Protein AF-0000000084931616 (afdb_homodimer)

Secondary structure (DSSP, 8-state):
-EEPPEEEE-TTT-BS-TGGG-EEPPTT-EEEE-STTEEEEEEE-SSS-EEEEE----EETTEEPPPEEEEE-TT-EEEEE--GGG--TTSEEEEEES--TTEEEEEEEE--/-EEPPEEEE-TTT-BS-TGGG-EEPPTT-EEEE-STTEEEEEEE-SSS-EEEEE----EETTEEPPPEEEEE-TT-EEEEE--GGG--TTSEEEEEES--TTEEEEEEEE--

Sequence (224 aa):
MAALSTTTVTTVGGLADLDAAAVAAAGGGDTAPVGPGLFLFVSNGSGSPRTVTLATPGNVDGHAIADATLVVAAGKRGLIPLTNLFRGATGRAAITYDGVTSTTVAVLKLGAMAALSTTTVTTVGGLADLDAAAVAAAGGGDTAPVGPGLFLFVSNGSGSPRTVTLATPGNVDGHAIADATLVVAAGKRGLIPLTNLFRGATGRAAITYDGVTSTTVAVLKLGA

Solvent-accessible surface area (backbone atoms only — not comparable to full-atom values): 11237 Å² total; per-residue (Å²): 98,48,75,54,62,76,46,75,30,31,60,77,44,27,36,35,41,55,71,76,64,33,42,74,46,45,88,77,11,32,30,34,73,47,33,93,45,26,29,40,38,38,38,28,66,32,93,52,68,38,45,39,35,36,46,30,62,64,56,60,94,83,38,69,46,76,57,38,50,36,61,22,43,49,69,27,33,25,41,32,46,26,42,65,65,23,40,36,96,85,57,28,23,46,35,40,59,81,62,36,73,58,22,29,33,29,33,37,31,55,63,118,98,49,75,55,64,76,47,75,33,30,57,77,44,26,38,36,42,55,71,75,64,34,41,74,45,46,88,78,10,32,30,34,73,47,33,92,43,27,30,40,38,37,37,28,66,32,93,51,68,38,47,40,36,37,46,30,60,63,58,59,95,84,38,69,47,75,58,37,52,34,62,23,44,50,69,27,33,24,41,32,48,26,42,66,65,23,40,37,96,85,57,28,24,45,36,40,58,80,64,37,72,59,22,30,33,30,34,38,32,53,68,112

Organism: Streptomyces venezuelae (strain ATCC 10712 / CBS 650.69 / DSM 40230 / JCM 4526 / NBRC 13096 / PD 04745) (NCBI:txid953739)

Nearest PDB structures (foldseek):
  7fcn-assembly4_D  TM=5.106E-01  e=2.058E-01  Photorhabdus akhurstii
  6bpt-assembly1_A  TM=4.284E-01  e=5.772E-02  Homo sapiens
  5ntu-assembly1_B  TM=3.042E-01  e=1.505E+00  Homo sapiens
  5fu3-assembly1_A  TM=4.323E-01  e=4.802E+00  Ruminococcus flavefaciens
  5aos-assembly1_A  TM=3.823E-01  e=6.690E+00  Ruminococcus flavefaciens

Structure (mmCIF, N/CA/C/O backbone):
data_AF-0000000084931616-model_v1
#
loop_
_entity.id
_entity.type
_entity.pdbx_description
1 polymer 'DUF2190 domain-containing protein'
#
loop_
_atom_site.group_PDB
_atom_site.id
_atom_site.type_symbol
_atom_site.label_atom_id
_atom_site.label_alt_id
_atom_site.label_comp_id
_atom_site.label_asym_id
_atom_site.label_entity_id
_atom_site.label_seq_id
_atom_site.pdbx_PDB_ins_code
_atom_site.Cartn_x
_atom_site.Cartn_y
_atom_site.Cartn_z
_atom_site.occupancy
_atom_site.B_iso_or_equiv
_atom_site.auth_seq_id
_atom_site.auth_comp_id
_atom_site.auth_asym_id
_atom_site.auth_atom_id
_atom_site.pdbx_PDB_model_num
ATOM 1 N N . MET A 1 1 ? 12.141 -17.531 -12.648 1 85.44 1 MET A N 1
ATOM 2 C CA . MET A 1 1 ? 11.414 -16.656 -11.727 1 85.44 1 MET A CA 1
ATOM 3 C C . MET A 1 1 ? 12.336 -15.602 -11.133 1 85.44 1 MET A C 1
ATOM 5 O O . MET A 1 1 ? 13.438 -15.914 -10.68 1 85.44 1 MET A O 1
ATOM 9 N N . ALA A 1 2 ? 12.078 -14.336 -11.336 1 91.31 2 ALA A N 1
ATOM 10 C CA . ALA A 1 2 ? 12.883 -13.242 -10.797 1 91.31 2 ALA A CA 1
ATOM 11 C C . ALA A 1 2 ? 12.562 -12.992 -9.328 1 91.31 2 ALA A C 1
ATOM 13 O O . ALA A 1 2 ? 11.391 -13.031 -8.93 1 91.31 2 ALA A O 1
ATOM 14 N N . ALA A 1 3 ? 13.57 -12.812 -8.523 1 93.62 3 ALA A N 1
ATOM 15 C CA . ALA A 1 3 ? 13.367 -12.484 -7.113 1 93.62 3 ALA A CA 1
ATOM 16 C C . ALA A 1 3 ? 13.148 -10.984 -6.926 1 93.62 3 ALA A C 1
ATOM 18 O O . ALA A 1 3 ? 14.031 -10.18 -7.215 1 93.62 3 ALA A O 1
ATOM 19 N N . LEU A 1 4 ? 12.008 -10.664 -6.453 1 93.38 4 LEU A N 1
ATOM 20 C CA . LEU A 1 4 ? 11.711 -9.258 -6.234 1 93.38 4 LEU A CA 1
ATOM 21 C C . LEU A 1 4 ? 12.383 -8.75 -4.961 1 93.38 4 LEU A C 1
ATOM 23 O O . LEU A 1 4 ? 12.43 -9.461 -3.953 1 93.38 4 LEU A O 1
ATOM 27 N N . SER A 1 5 ? 12.938 -7.52 -5.031 1 92.5 5 SER A N 1
ATOM 28 C CA . SER A 1 5 ? 13.453 -6.824 -3.859 1 92.5 5 SER A CA 1
ATOM 29 C C . SER A 1 5 ? 12.352 -6.07 -3.129 1 92.5 5 SER A C 1
ATOM 31 O O . SER A 1 5 ? 11.297 -5.781 -3.709 1 92.5 5 SER A O 1
ATOM 33 N N . THR A 1 6 ? 12.656 -5.832 -1.801 1 92.81 6 THR A N 1
ATOM 34 C CA . THR A 1 6 ? 11.648 -5.164 -0.976 1 92.81 6 THR A CA 1
ATOM 35 C C . THR A 1 6 ? 11.953 -3.674 -0.855 1 92.81 6 THR A C 1
ATOM 37 O O . THR A 1 6 ? 13.102 -3.285 -0.61 1 92.81 6 THR A O 1
ATOM 40 N N . THR A 1 7 ? 10.984 -2.846 -1.161 1 91.12 7 THR A N 1
ATOM 41 C CA . THR A 1 7 ? 11.047 -1.42 -0.859 1 91.12 7 THR A CA 1
ATOM 42 C C . THR A 1 7 ? 10.414 -1.126 0.499 1 91.12 7 THR A C 1
ATOM 44 O O . THR A 1 7 ? 9.227 -1.36 0.7 1 91.12 7 THR A O 1
ATOM 47 N N . THR A 1 8 ? 11.188 -0.619 1.426 1 90.44 8 THR A N 1
ATOM 48 C CA . THR A 1 8 ? 10.688 -0.29 2.754 1 90.44 8 THR A CA 1
ATOM 49 C C . THR A 1 8 ? 10.141 1.136 2.787 1 90.44 8 THR A C 1
ATOM 51 O O . THR A 1 8 ? 10.812 2.074 2.357 1 90.44 8 THR A O 1
ATOM 54 N N . VAL A 1 9 ? 8.914 1.28 3.23 1 89.44 9 VAL A N 1
ATOM 55 C CA . VAL A 1 9 ? 8.281 2.588 3.361 1 89.44 9 VAL A CA 1
ATOM 56 C C . VAL A 1 9 ? 8.375 3.066 4.809 1 89.44 9 VAL A C 1
ATOM 58 O O . VAL A 1 9 ? 7.855 2.42 5.719 1 89.44 9 VAL A O 1
ATOM 61 N N . THR A 1 10 ? 9.016 4.121 4.965 1 86.94 10 THR A N 1
ATOM 62 C CA . THR A 1 10 ? 9.219 4.699 6.289 1 86.94 10 THR A CA 1
ATOM 63 C C . THR A 1 10 ? 8.359 5.949 6.469 1 86.94 10 THR A C 1
ATOM 65 O O . THR A 1 10 ? 7.855 6.504 5.496 1 86.94 10 THR A O 1
ATOM 68 N N . THR A 1 11 ? 8.195 6.332 7.711 1 83.44 11 THR A N 1
ATOM 69 C CA . THR A 1 11 ? 7.375 7.5 8.016 1 83.44 11 THR A CA 1
ATOM 70 C C . THR A 1 11 ? 8.047 8.781 7.52 1 83.44 11 THR A C 1
ATOM 72 O O . THR A 1 11 ? 7.363 9.75 7.176 1 83.44 11 THR A O 1
ATOM 75 N N . VAL A 1 12 ? 9.414 8.719 7.59 1 78.62 12 VAL A N 1
ATOM 76 C CA . VAL A 1 12 ? 10.133 9.891 7.109 1 78.62 12 VAL A CA 1
ATOM 77 C C . VAL A 1 12 ? 10.18 9.883 5.586 1 78.62 12 VAL A C 1
ATOM 79 O O . VAL A 1 12 ? 10.812 9.008 4.984 1 78.62 12 VAL A O 1
ATOM 82 N N . GLY A 1 13 ? 9.367 10.758 4.977 1 81.62 13 GLY A N 1
ATOM 83 C CA . GLY A 1 13 ? 9.375 10.906 3.531 1 81.62 13 GLY A CA 1
ATOM 84 C C . GLY A 1 13 ? 8.453 9.93 2.824 1 81.62 13 GLY A C 1
ATOM 85 O O . GLY A 1 13 ? 8.188 10.07 1.628 1 81.62 13 GLY A O 1
ATOM 86 N N . GLY A 1 14 ? 7.898 8.961 3.59 1 91.44 14 GLY A N 1
ATOM 87 C CA . GLY A 1 14 ? 7.047 7.98 2.936 1 91.44 14 GLY A CA 1
ATOM 88 C C . GLY A 1 14 ? 7.605 7.496 1.609 1 91.44 14 GLY A C 1
ATOM 89 O O . GLY A 1 14 ? 8.82 7.457 1.42 1 91.44 14 GLY A O 1
ATOM 90 N N . LEU A 1 15 ? 6.859 6.898 0.732 1 92.62 15 LEU A N 1
ATOM 91 C CA . LEU A 1 15 ? 7.121 6.582 -0.667 1 92.62 15 LEU A CA 1
ATOM 92 C C . LEU A 1 15 ? 6.348 7.512 -1.593 1 92.62 15 LEU A C 1
ATOM 94 O O . LEU A 1 15 ? 5.117 7.438 -1.67 1 92.62 15 LEU A O 1
ATOM 98 N N . ALA A 1 16 ? 7.031 8.312 -2.305 1 94.06 16 ALA A N 1
ATOM 99 C CA . ALA A 1 16 ? 6.41 9.438 -3 1 94.06 16 ALA A CA 1
ATOM 100 C C . ALA A 1 16 ? 5.871 9.008 -4.363 1 94.06 16 ALA A C 1
ATOM 102 O O . ALA A 1 16 ? 5.082 9.734 -4.977 1 94.06 16 ALA A O 1
ATOM 103 N N . ASP A 1 17 ? 6.406 7.934 -4.863 1 96.12 17 ASP A N 1
ATOM 104 C CA . ASP A 1 17 ? 6.027 7.445 -6.188 1 96.12 17 ASP A CA 1
ATOM 105 C C . ASP A 1 17 ? 6.004 5.918 -6.223 1 96.12 17 ASP A C 1
ATOM 107 O O . ASP A 1 17 ? 7.039 5.281 -6.406 1 96.12 17 ASP A O 1
ATOM 111 N N . LEU A 1 18 ? 4.809 5.387 -6.121 1 95.62 18 LEU A N 1
ATOM 112 C CA . LEU A 1 18 ? 4.625 3.941 -6.098 1 95.62 18 LEU A CA 1
ATOM 113 C C . LEU A 1 18 ? 5.105 3.311 -7.398 1 95.62 18 LEU A C 1
ATOM 115 O O . LEU A 1 18 ? 5.773 2.273 -7.383 1 95.62 18 LEU A O 1
ATOM 119 N N . ASP A 1 19 ? 4.797 3.975 -8.453 1 96.12 19 ASP A N 1
ATOM 120 C CA . ASP A 1 19 ? 5.133 3.396 -9.75 1 96.12 19 ASP A CA 1
ATOM 121 C C . ASP A 1 19 ? 6.645 3.365 -9.969 1 96.12 19 ASP A C 1
ATOM 123 O O . ASP A 1 19 ? 7.164 2.453 -10.609 1 96.12 19 ASP A O 1
ATOM 127 N N . ALA A 1 20 ? 7.344 4.293 -9.422 1 94.62 20 ALA A N 1
ATOM 128 C CA . ALA A 1 20 ? 8.797 4.336 -9.578 1 94.62 20 ALA A CA 1
ATOM 129 C C . ALA A 1 20 ? 9.461 3.193 -8.82 1 94.62 20 ALA A C 1
ATOM 131 O O . ALA A 1 20 ? 10.594 2.811 -9.133 1 94.62 20 ALA A O 1
ATOM 132 N N . ALA A 1 21 ? 8.789 2.693 -7.793 1 94.44 21 ALA A N 1
ATOM 133 C CA . ALA A 1 21 ? 9.344 1.598 -7 1 94.44 21 ALA A CA 1
ATOM 134 C C . ALA A 1 21 ? 9.18 0.263 -7.723 1 94.44 21 ALA A C 1
ATOM 136 O O . ALA A 1 21 ? 9.789 -0.736 -7.332 1 94.44 21 ALA A O 1
ATOM 137 N N . ALA A 1 22 ? 8.414 0.241 -8.766 1 97.44 22 ALA A N 1
ATOM 138 C CA . ALA A 1 22 ? 8.023 -1.015 -9.406 1 97.44 22 ALA A CA 1
ATOM 139 C C . ALA A 1 22 ? 8.992 -1.385 -10.523 1 97.44 22 ALA A C 1
ATOM 141 O O . ALA A 1 22 ? 9.633 -0.51 -11.117 1 97.44 22 ALA A O 1
ATOM 142 N N . VAL A 1 23 ? 9.156 -2.639 -10.719 1 97.56 23 VAL A N 1
ATOM 143 C CA . VAL A 1 23 ? 9.93 -3.193 -11.82 1 97.56 23 VAL A CA 1
ATOM 144 C C . VAL A 1 23 ? 9.023 -4.008 -12.734 1 97.56 23 VAL A C 1
ATOM 146 O O . VAL A 1 23 ? 7.902 -4.363 -12.352 1 97.56 23 VAL A O 1
ATOM 149 N N . ALA A 1 24 ? 9.516 -4.27 -13.93 1 97.81 24 ALA A N 1
ATOM 150 C CA . ALA A 1 24 ? 8.727 -5.066 -14.867 1 97.81 24 ALA A CA 1
ATOM 151 C C . ALA A 1 24 ? 8.461 -6.465 -14.312 1 97.81 24 ALA A C 1
ATOM 153 O O . ALA A 1 24 ? 9.383 -7.121 -13.812 1 97.81 24 ALA A O 1
ATOM 154 N N . ALA A 1 25 ? 7.207 -6.906 -14.359 1 98.19 25 ALA A N 1
ATOM 155 C CA . ALA A 1 25 ? 6.906 -8.305 -14.047 1 98.19 25 ALA A CA 1
ATOM 156 C C . ALA A 1 25 ? 7.668 -9.25 -14.977 1 98.19 25 ALA A C 1
ATOM 158 O O . ALA A 1 25 ? 7.812 -8.969 -16.172 1 98.19 25 A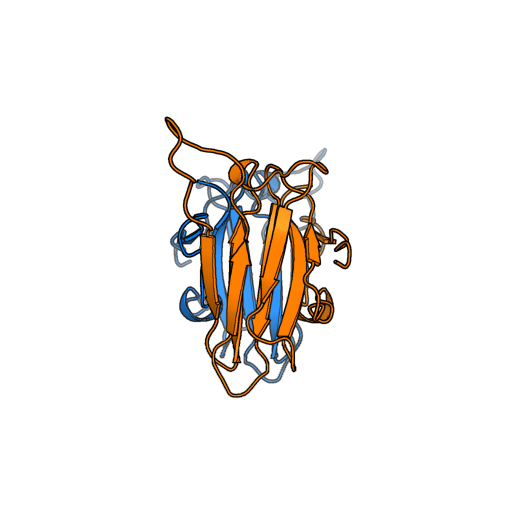LA A O 1
ATOM 159 N N . ALA A 1 26 ? 8.039 -10.328 -14.43 1 97.62 26 ALA A N 1
ATOM 160 C CA . ALA A 1 26 ? 8.828 -11.273 -15.219 1 97.62 26 ALA A CA 1
ATOM 161 C C . ALA A 1 26 ? 7.918 -12.25 -15.961 1 97.62 26 ALA A C 1
ATOM 163 O O . ALA A 1 26 ? 6.977 -12.797 -15.383 1 97.62 26 ALA A O 1
ATOM 164 N N . GLY A 1 27 ? 8.234 -12.609 -17.25 1 96.12 27 GLY A N 1
ATOM 165 C CA . GLY A 1 27 ? 7.453 -13.539 -18.047 1 96.12 27 GLY A CA 1
ATOM 166 C C . GLY A 1 27 ? 7.391 -14.93 -17.453 1 96.12 27 GLY A C 1
ATOM 167 O O . GLY A 1 27 ? 6.379 -15.625 -17.578 1 96.12 27 GLY A O 1
ATOM 168 N N . GLY A 1 28 ? 8.445 -15.359 -16.797 1 96.62 28 GLY A N 1
ATOM 169 C CA . GLY A 1 28 ? 8.477 -16.656 -16.156 1 96.62 28 GLY A CA 1
ATOM 170 C C . GLY A 1 28 ? 7.941 -16.641 -14.734 1 96.62 28 GLY A C 1
ATOM 171 O O . GLY A 1 28 ? 7.953 -17.656 -14.039 1 96.62 28 GLY A O 1
ATOM 172 N N . GLY A 1 29 ? 7.48 -15.484 -14.305 1 98 29 GLY A N 1
ATOM 173 C CA . GLY A 1 29 ? 6.996 -15.312 -12.945 1 98 29 GLY A CA 1
ATOM 174 C C . GLY A 1 29 ? 8.023 -14.695 -12.023 1 98 29 GLY A C 1
ATOM 175 O O . GLY A 1 29 ? 9.156 -14.43 -12.43 1 98 29 GLY A O 1
ATOM 176 N N . ASP A 1 30 ? 7.594 -14.328 -10.828 1 98.31 30 ASP A N 1
ATOM 177 C CA . ASP A 1 30 ? 8.438 -13.727 -9.797 1 98.31 30 ASP A CA 1
ATOM 178 C C . ASP A 1 30 ? 8.328 -14.5 -8.484 1 98.31 30 ASP A C 1
ATOM 180 O O . ASP A 1 30 ? 7.414 -15.305 -8.305 1 98.31 30 ASP A O 1
ATOM 184 N N . THR A 1 31 ? 9.312 -14.297 -7.625 1 98.25 31 THR A N 1
ATOM 185 C CA . THR A 1 31 ? 9.219 -14.703 -6.23 1 98.25 31 THR A CA 1
ATOM 186 C C . THR A 1 31 ? 9.359 -13.5 -5.301 1 98.25 31 THR A C 1
ATOM 188 O O . THR A 1 31 ? 9.992 -12.508 -5.66 1 98.25 31 THR A O 1
ATOM 191 N N . ALA A 1 32 ? 8.727 -13.539 -4.191 1 97.88 32 ALA A N 1
ATOM 192 C CA . ALA A 1 32 ? 8.742 -12.43 -3.24 1 97.88 32 ALA A CA 1
ATOM 193 C C . ALA A 1 32 ? 8.805 -12.945 -1.804 1 97.88 32 ALA A C 1
ATOM 195 O O . ALA A 1 32 ? 8.289 -14.016 -1.496 1 97.88 32 ALA A O 1
ATOM 196 N N . PRO A 1 33 ? 9.445 -12.156 -0.937 1 96.69 33 PRO A N 1
ATOM 197 C CA . PRO A 1 33 ? 9.367 -12.516 0.482 1 96.69 33 PRO A CA 1
ATOM 198 C C . PRO A 1 33 ? 7.941 -12.422 1.029 1 96.69 33 PRO A C 1
ATOM 200 O O . PRO A 1 33 ? 7.109 -11.695 0.478 1 96.69 33 PRO A O 1
ATOM 203 N N . VAL A 1 34 ? 7.754 -13.25 2.049 1 95.06 34 VAL A N 1
ATOM 204 C CA . VAL A 1 34 ? 6.453 -13.242 2.709 1 95.06 34 VAL A CA 1
ATOM 205 C C . VAL A 1 34 ? 6.629 -12.93 4.195 1 95.06 34 VAL A C 1
ATOM 207 O O . VAL A 1 34 ? 7.703 -13.156 4.758 1 95.06 34 VAL A O 1
ATOM 210 N N . GLY A 1 35 ? 5.598 -12.289 4.77 1 91.38 35 GLY A N 1
ATOM 211 C CA . GLY A 1 35 ? 5.609 -11.953 6.184 1 91.38 35 GLY A CA 1
ATOM 212 C C . GLY A 1 35 ? 4.75 -10.742 6.516 1 91.38 35 GLY A C 1
ATOM 213 O O . GLY A 1 35 ? 4.125 -10.156 5.633 1 91.38 35 GLY A O 1
ATOM 214 N N . PRO A 1 36 ? 4.613 -10.461 7.801 1 86.94 36 PRO A N 1
ATOM 215 C CA . PRO A 1 36 ? 3.783 -9.328 8.227 1 86.94 36 PRO A CA 1
ATOM 216 C C . PRO A 1 36 ? 4.242 -8.008 7.617 1 86.94 36 PRO A C 1
ATOM 218 O O . PRO A 1 36 ? 5.441 -7.719 7.59 1 86.94 36 PRO A O 1
ATOM 221 N N . GLY A 1 37 ? 3.354 -7.32 7.074 1 87.62 37 GLY A N 1
ATOM 222 C CA . GLY A 1 37 ? 3.645 -5.977 6.605 1 87.62 37 GLY A CA 1
ATOM 223 C C . GLY A 1 37 ? 4.129 -5.934 5.168 1 87.62 37 GLY A C 1
ATOM 224 O O . GLY A 1 37 ? 4.504 -4.875 4.664 1 87.62 37 GLY A O 1
ATOM 225 N N . LEU A 1 38 ? 4.18 -7.129 4.574 1 92 38 LEU A N 1
ATOM 226 C CA . LEU A 1 38 ? 4.633 -7.191 3.189 1 92 38 LEU A CA 1
ATOM 227 C C . LEU A 1 38 ? 3.449 -7.246 2.232 1 92 38 LEU A C 1
ATOM 229 O O . LEU A 1 38 ? 2.459 -7.93 2.502 1 92 38 LEU A O 1
ATOM 233 N N . PHE A 1 39 ? 3.617 -6.516 1.062 1 94.25 39 PHE A N 1
ATOM 234 C CA . PHE A 1 39 ? 2.568 -6.449 0.054 1 94.25 39 PHE A CA 1
ATOM 235 C C . PHE A 1 39 ? 3.164 -6.457 -1.35 1 94.25 39 PHE A C 1
ATOM 237 O O . PHE A 1 39 ? 4.25 -5.918 -1.569 1 94.25 39 PHE A O 1
ATOM 244 N N . LEU A 1 40 ? 2.393 -7.039 -2.207 1 96.25 40 LEU A N 1
ATOM 245 C CA . LEU A 1 40 ? 2.691 -6.922 -3.629 1 96.25 40 LEU A CA 1
ATOM 246 C C . LEU A 1 40 ? 1.89 -5.789 -4.262 1 96.25 40 LEU A C 1
ATOM 248 O O . LEU A 1 40 ? 0.659 -5.777 -4.188 1 96.25 40 LEU A O 1
ATOM 252 N N . PHE A 1 41 ? 2.566 -4.812 -4.727 1 96.5 41 PHE A N 1
ATOM 253 C CA . PHE A 1 41 ? 1.985 -3.75 -5.543 1 96.5 41 PHE A CA 1
ATOM 254 C C . PHE A 1 41 ? 2.031 -4.117 -7.02 1 96.5 41 PHE A C 1
ATOM 256 O O . PHE A 1 41 ? 3.053 -4.598 -7.516 1 96.5 41 PHE A O 1
ATOM 263 N N . VAL A 1 42 ? 0.936 -3.975 -7.707 1 97.94 42 VAL A N 1
ATOM 264 C CA . VAL A 1 42 ? 0.828 -4.27 -9.133 1 97.94 42 VAL A CA 1
ATOM 265 C C . VAL A 1 42 ? 0.312 -3.039 -9.875 1 97.94 42 VAL A C 1
ATOM 267 O O . VAL A 1 42 ? -0.673 -2.424 -9.461 1 97.94 42 VAL A O 1
ATOM 270 N N . SER A 1 43 ? 0.966 -2.629 -10.922 1 98.06 43 SER A N 1
ATOM 271 C CA . SER A 1 43 ? 0.516 -1.581 -11.828 1 98.06 43 SER A CA 1
ATOM 272 C C . SER A 1 43 ? 0.295 -2.127 -13.234 1 98.06 43 SER A C 1
ATOM 274 O O . SER A 1 43 ? 1.219 -2.666 -13.852 1 98.06 43 SER A O 1
ATOM 276 N N . ASN A 1 44 ? -0.926 -1.991 -13.789 1 98.38 44 ASN A N 1
ATOM 277 C CA . ASN A 1 44 ? -1.265 -2.43 -15.141 1 98.38 44 ASN A CA 1
ATOM 278 C C . ASN A 1 44 ? -1.331 -1.254 -16.109 1 98.38 44 ASN A C 1
ATOM 280 O O . ASN A 1 44 ? -2.346 -0.558 -16.188 1 98.38 44 ASN A O 1
ATOM 284 N N . GLY A 1 45 ? -0.298 -1.081 -16.812 1 96.94 45 GLY A N 1
ATOM 285 C CA . GLY A 1 45 ? -0.259 -0.014 -17.797 1 96.94 45 GLY A CA 1
ATOM 286 C C . GLY A 1 45 ? -0.733 -0.454 -19.172 1 96.94 45 GLY A C 1
ATOM 287 O O . GLY A 1 45 ? -0.645 0.307 -20.141 1 96.94 45 GLY A O 1
ATOM 288 N N . SER A 1 46 ? -1.175 -1.652 -19.266 1 96.25 46 SER A N 1
ATOM 289 C CA . SER A 1 46 ? -1.599 -2.172 -20.562 1 96.25 46 SER A CA 1
ATOM 290 C C . SER A 1 46 ? -3.035 -1.768 -20.875 1 96.25 46 SER A C 1
ATOM 292 O O . SER A 1 46 ? -3.654 -1.018 -20.125 1 96.25 46 SER A O 1
ATOM 294 N N . GLY A 1 47 ? -3.545 -2.207 -22.047 1 96.5 47 GLY A N 1
ATOM 295 C CA . GLY A 1 47 ? -4.895 -1.887 -22.484 1 96.5 47 GLY A CA 1
ATOM 296 C C . GLY A 1 47 ? -5.91 -2.953 -22.125 1 96.5 47 GLY A C 1
ATOM 297 O O . GLY A 1 47 ? -7.086 -2.846 -22.469 1 96.5 47 GLY A O 1
ATOM 298 N N . SER A 1 48 ? -5.48 -4.016 -21.469 1 97.06 48 SER A N 1
ATOM 299 C CA . SER A 1 48 ? -6.332 -5.133 -21.078 1 97.06 48 SER A CA 1
ATOM 300 C C . SER A 1 48 ? -6.129 -5.496 -19.609 1 97.06 48 SER A C 1
ATOM 302 O O . SER A 1 48 ? -5.082 -5.191 -19.031 1 97.06 48 SER A O 1
ATOM 304 N N . PRO A 1 49 ? -7.168 -6.105 -19.016 1 97.94 49 PRO A N 1
ATOM 305 C CA . PRO A 1 49 ? -6.988 -6.539 -17.625 1 97.94 49 PRO A CA 1
ATOM 306 C C . PRO A 1 49 ? -5.859 -7.551 -17.453 1 97.94 49 PRO A C 1
ATOM 308 O O . PRO A 1 49 ? -5.57 -8.312 -18.391 1 97.94 49 PRO A O 1
ATOM 311 N N . ARG A 1 50 ? -5.188 -7.516 -16.281 1 97.75 50 ARG A N 1
ATOM 312 C CA . ARG A 1 50 ? -4.121 -8.445 -15.93 1 97.75 50 ARG A CA 1
ATOM 313 C C . ARG A 1 50 ? -4.5 -9.266 -14.703 1 97.75 50 ARG A C 1
ATOM 315 O O . ARG A 1 50 ? -4.965 -8.719 -13.703 1 97.75 50 ARG A O 1
ATOM 322 N N . THR A 1 51 ? -4.344 -10.57 -14.812 1 97.75 51 THR A N 1
ATOM 323 C CA . THR A 1 51 ? -4.566 -11.461 -13.688 1 97.75 51 THR A CA 1
ATOM 324 C C . THR A 1 51 ? -3.242 -11.875 -13.055 1 97.75 51 THR A C 1
ATOM 326 O O . THR A 1 51 ? -2.365 -12.422 -13.734 1 97.75 51 THR A O 1
ATOM 329 N N . VAL A 1 52 ? -3.049 -11.578 -11.781 1 97.75 52 VAL A N 1
ATOM 330 C CA . VAL A 1 52 ? -1.91 -11.992 -10.961 1 97.75 52 VAL A CA 1
ATOM 331 C C . VAL A 1 52 ? -2.303 -13.18 -10.094 1 97.75 52 VAL A C 1
ATOM 333 O O . VAL A 1 52 ? -3.344 -13.156 -9.43 1 97.75 52 VAL A O 1
ATOM 336 N N . THR A 1 53 ? -1.511 -14.211 -10.109 1 97.25 53 THR A N 1
ATOM 337 C CA . THR A 1 53 ? -1.794 -15.414 -9.328 1 97.25 53 THR A CA 1
ATOM 338 C C . THR A 1 53 ? -0.68 -15.672 -8.32 1 97.25 53 THR A C 1
ATOM 340 O O . THR A 1 53 ? 0.499 -15.703 -8.68 1 97.25 53 THR A O 1
ATOM 343 N N . LEU A 1 54 ? -1.025 -15.781 -7.086 1 97 54 LEU A N 1
ATOM 344 C CA . LEU A 1 54 ? -0.119 -16.234 -6.035 1 97 54 LEU A CA 1
ATOM 345 C C . LEU A 1 54 ? -0.401 -17.672 -5.656 1 97 54 LEU A C 1
ATOM 347 O O . LEU A 1 54 ? -1.522 -18.016 -5.27 1 97 54 LEU A O 1
ATOM 351 N N . ALA A 1 55 ? 0.567 -18.5 -5.762 1 96 55 ALA A N 1
ATOM 352 C CA . ALA A 1 55 ? 0.415 -19.906 -5.383 1 96 55 ALA A CA 1
ATOM 353 C C . ALA A 1 55 ? 0.199 -20.047 -3.879 1 96 55 ALA A C 1
ATOM 355 O O . ALA A 1 55 ? 0.835 -19.344 -3.086 1 96 55 ALA A O 1
ATOM 356 N N . THR A 1 56 ? -0.687 -20.906 -3.498 1 95.38 56 THR A N 1
ATOM 357 C CA . THR A 1 56 ? -0.921 -21.25 -2.102 1 95.38 56 THR A CA 1
ATOM 358 C C . THR A 1 56 ? -0.48 -22.688 -1.82 1 95.38 56 THR A C 1
ATOM 360 O O . THR A 1 56 ? -1.24 -23.625 -2.047 1 95.38 56 THR A O 1
ATOM 363 N N . PRO A 1 57 ? 0.733 -22.797 -1.289 1 93.69 57 PRO A N 1
ATOM 364 C CA . PRO A 1 57 ? 1.213 -24.156 -1.036 1 93.69 57 PRO A CA 1
ATOM 365 C C . PRO A 1 57 ? 0.43 -24.859 0.069 1 93.69 57 PRO A C 1
ATOM 367 O O . PRO A 1 57 ? -0.045 -24.219 1.005 1 93.69 57 PRO A O 1
ATOM 370 N N . GLY A 1 58 ? 0.309 -26.203 -0.028 1 90.25 58 GLY A N 1
ATOM 371 C CA . GLY A 1 58 ? -0.291 -27.016 1.018 1 90.25 58 GLY A CA 1
ATOM 372 C C . GLY A 1 58 ? -1.646 -27.578 0.634 1 90.25 58 GLY A C 1
ATOM 373 O O . GLY A 1 58 ? -2.098 -27.406 -0.501 1 90.25 58 GLY A O 1
ATOM 374 N N . ASN A 1 59 ? -2.176 -28.406 1.505 1 91.38 59 ASN A N 1
ATOM 375 C CA . ASN A 1 59 ? -3.475 -29.031 1.297 1 91.38 59 ASN A CA 1
ATOM 376 C C . ASN A 1 59 ? -4.219 -29.234 2.615 1 91.38 59 ASN A C 1
ATOM 378 O O . ASN A 1 59 ? -3.613 -29.172 3.688 1 91.38 59 ASN A O 1
ATOM 382 N N . VAL A 1 60 ? -5.445 -29.172 2.492 1 90.69 60 VAL A N 1
ATOM 383 C CA . VAL A 1 60 ? -6.305 -29.562 3.605 1 90.69 60 VAL A CA 1
ATOM 384 C C . VAL A 1 60 ? -6.941 -30.922 3.311 1 90.69 60 VAL A C 1
ATOM 386 O O . VAL A 1 60 ? -7.75 -31.047 2.385 1 90.69 60 VAL A O 1
ATOM 389 N N . ASP A 1 61 ? -6.473 -31.875 4.129 1 94.69 61 ASP A N 1
ATOM 390 C CA . ASP A 1 61 ? -6.977 -33.25 3.998 1 94.69 61 ASP A CA 1
ATOM 391 C C . ASP A 1 61 ? -6.848 -33.75 2.561 1 94.69 61 ASP A C 1
ATOM 393 O O . ASP A 1 61 ? -7.793 -34.312 2.008 1 94.69 61 ASP A O 1
ATOM 397 N N . GLY A 1 62 ? -5.719 -33.344 1.935 1 94.25 62 GLY A N 1
ATOM 398 C CA . GLY A 1 62 ? -5.414 -33.844 0.603 1 94.25 62 GLY A CA 1
ATOM 399 C C . GLY A 1 62 ? -5.945 -32.969 -0.504 1 94.25 62 GLY A C 1
ATOM 400 O O . GLY A 1 62 ? -5.684 -33.219 -1.685 1 94.25 62 GLY A O 1
ATOM 401 N N . HIS A 1 63 ? -6.82 -31.969 -0.102 1 94.25 63 HIS A N 1
ATOM 402 C CA . HIS A 1 63 ? -7.336 -31.016 -1.081 1 94.25 63 HIS A CA 1
ATOM 403 C C . HIS A 1 63 ? -6.453 -29.781 -1.166 1 94.25 63 HIS A C 1
ATOM 405 O O . HIS A 1 63 ? -6.23 -29.109 -0.162 1 94.25 63 HIS A O 1
ATOM 411 N N . ALA A 1 64 ? -5.992 -29.609 -2.398 1 91.56 64 ALA A N 1
ATOM 412 C CA . ALA A 1 64 ? -5.145 -28.438 -2.586 1 91.56 64 ALA A CA 1
ATOM 413 C C . ALA A 1 64 ? -5.891 -27.156 -2.211 1 91.56 64 ALA A C 1
ATOM 415 O O . ALA A 1 64 ? -7.094 -27.047 -2.441 1 91.56 64 ALA A O 1
ATOM 416 N N . ILE A 1 65 ? -5.195 -26.219 -1.576 1 92.44 65 ILE A N 1
ATOM 417 C CA . ILE A 1 65 ? -5.734 -24.891 -1.308 1 92.44 65 ILE A CA 1
ATOM 418 C C . ILE A 1 65 ? -5.719 -24.062 -2.588 1 92.44 65 ILE A C 1
ATOM 420 O O . ILE A 1 65 ? -4.715 -24.031 -3.301 1 92.44 65 ILE A O 1
ATOM 424 N N . ALA A 1 66 ? -6.848 -23.438 -2.887 1 92.81 66 ALA A N 1
ATOM 425 C CA . ALA A 1 66 ? -6.949 -22.641 -4.109 1 92.81 66 ALA A CA 1
ATOM 426 C C . ALA A 1 66 ? -5.949 -21.484 -4.094 1 92.81 66 ALA A C 1
ATOM 428 O O . ALA A 1 66 ? -5.738 -20.859 -3.055 1 92.81 66 ALA A O 1
ATOM 429 N N . ASP A 1 67 ? -5.352 -21.219 -5.203 1 94.69 67 ASP A N 1
ATOM 430 C CA . ASP A 1 67 ? -4.441 -20.094 -5.352 1 94.69 67 ASP A CA 1
ATOM 431 C C . ASP A 1 67 ? -5.188 -18.766 -5.223 1 94.69 67 ASP A C 1
ATOM 433 O O . ASP A 1 67 ? -6.383 -18.688 -5.52 1 94.69 67 ASP A O 1
ATOM 437 N N . ALA A 1 68 ? -4.543 -17.75 -4.723 1 94.44 68 ALA A N 1
ATOM 438 C CA . ALA A 1 68 ? -5.109 -16.406 -4.695 1 94.44 68 ALA A CA 1
ATOM 439 C C . ALA A 1 68 ? -4.926 -15.695 -6.039 1 94.44 68 ALA A C 1
ATOM 441 O O . ALA A 1 68 ? -3.869 -15.805 -6.664 1 94.44 68 ALA A O 1
ATOM 442 N N . THR A 1 69 ? -5.977 -15.008 -6.449 1 95.56 69 THR A N 1
ATOM 443 C CA . THR A 1 69 ? -5.914 -14.281 -7.715 1 95.56 69 THR A CA 1
ATOM 444 C C . THR A 1 69 ? -6.352 -12.828 -7.527 1 95.56 69 THR A C 1
ATOM 446 O O . THR A 1 69 ? -7.266 -12.547 -6.75 1 95.56 69 THR A O 1
ATOM 449 N N . LEU A 1 70 ? -5.668 -11.938 -8.164 1 96.19 70 LEU A N 1
ATOM 450 C CA . LEU A 1 70 ? -6.012 -10.523 -8.25 1 96.19 70 LEU A CA 1
ATOM 451 C C . LEU A 1 70 ? -6.137 -10.086 -9.703 1 96.19 70 LEU A C 1
ATOM 453 O O . LEU A 1 70 ? -5.211 -10.281 -10.5 1 96.19 70 LEU A O 1
ATOM 457 N N . VAL A 1 71 ? -7.254 -9.555 -10.078 1 97.44 71 VAL A N 1
ATOM 458 C CA . VAL A 1 71 ? -7.445 -9 -11.414 1 97.44 71 VAL A CA 1
ATOM 459 C C . VAL A 1 71 ? -7.344 -7.473 -11.352 1 97.44 71 VAL A C 1
ATOM 461 O O . VAL A 1 71 ? -8.141 -6.82 -10.68 1 97.44 71 VAL A O 1
ATOM 464 N N . VAL A 1 72 ? -6.367 -6.941 -12.023 1 97.81 72 VAL A N 1
ATOM 465 C CA . VAL A 1 72 ? -6.156 -5.5 -12.078 1 97.81 72 VAL A CA 1
ATOM 466 C C . VAL A 1 72 ? -6.578 -4.969 -13.453 1 97.81 72 VAL A C 1
ATOM 468 O O . VAL A 1 72 ? -5.992 -5.332 -14.469 1 97.81 72 VAL A O 1
ATOM 471 N N . ALA A 1 73 ? -7.602 -4.102 -13.508 1 97.88 73 ALA A N 1
ATOM 472 C CA . ALA A 1 73 ? -8.109 -3.551 -14.766 1 97.88 73 ALA A CA 1
ATOM 473 C C . ALA A 1 73 ? -7.062 -2.676 -15.445 1 97.88 73 ALA A C 1
ATOM 475 O O . ALA A 1 73 ? -6.074 -2.283 -14.82 1 97.88 73 ALA A O 1
ATOM 476 N N . ALA A 1 74 ? -7.305 -2.418 -16.766 1 98.06 74 ALA A N 1
ATOM 477 C CA . ALA A 1 74 ? -6.41 -1.559 -17.547 1 98.06 74 ALA A CA 1
ATOM 478 C C . ALA A 1 74 ? -6.262 -0.189 -16.891 1 98.06 74 ALA A C 1
ATOM 480 O O . ALA A 1 74 ? -7.254 0.428 -16.5 1 98.06 74 ALA A O 1
ATOM 481 N N . GLY A 1 75 ? -4.992 0.227 -16.672 1 96.88 75 GLY A N 1
ATOM 482 C CA . GLY A 1 75 ? -4.703 1.554 -16.156 1 96.88 75 GLY A CA 1
ATOM 483 C C . GLY A 1 75 ? -4.836 1.646 -14.648 1 96.88 75 GLY A C 1
ATOM 484 O O . GLY A 1 75 ? -4.703 2.729 -14.078 1 96.88 75 GLY A O 1
ATOM 485 N N . LYS A 1 76 ? -5.078 0.498 -14.047 1 97.5 76 LYS A N 1
ATOM 486 C CA . LYS A 1 76 ? -5.32 0.532 -12.602 1 97.5 76 LYS A CA 1
ATOM 487 C C . LYS A 1 76 ? -4.137 -0.057 -11.836 1 97.5 76 LYS A C 1
ATOM 489 O O . LYS A 1 76 ? -3.215 -0.611 -12.438 1 97.5 76 LYS A O 1
ATOM 494 N N . ARG A 1 77 ? -4.078 0.156 -10.562 1 97.25 77 ARG A N 1
ATOM 495 C CA . ARG A 1 77 ? -3.1 -0.372 -9.617 1 97.25 77 ARG A CA 1
ATOM 496 C C . ARG A 1 77 ? -3.779 -1.188 -8.523 1 97.25 77 ARG A C 1
ATOM 498 O O . ARG A 1 77 ? -4.848 -0.814 -8.031 1 97.25 77 ARG A O 1
ATOM 505 N N . GLY A 1 78 ? -3.152 -2.279 -8.164 1 96.81 78 GLY A N 1
ATOM 506 C CA . GLY A 1 78 ? -3.686 -3.148 -7.125 1 96.81 78 GLY A CA 1
ATOM 507 C C . GLY A 1 78 ? -2.67 -3.486 -6.051 1 96.81 78 GLY A C 1
ATOM 508 O O . GLY A 1 78 ? -1.484 -3.182 -6.191 1 96.81 78 GLY A O 1
ATOM 509 N N . LEU A 1 79 ? -3.209 -4.09 -4.902 1 95.94 79 LEU A N 1
ATOM 510 C CA . LEU A 1 79 ? -2.396 -4.535 -3.773 1 95.94 79 LEU A CA 1
ATOM 511 C C . LEU A 1 79 ? -2.865 -5.898 -3.271 1 95.94 79 LEU A C 1
ATOM 513 O O . LEU A 1 79 ? -4.066 -6.156 -3.195 1 95.94 79 LEU A O 1
ATOM 517 N N . ILE A 1 80 ? -1.934 -6.723 -2.934 1 94.94 80 ILE A N 1
ATOM 518 C CA . ILE A 1 80 ? -2.25 -8 -2.305 1 94.94 80 ILE A CA 1
ATOM 519 C C . ILE A 1 80 ? -1.265 -8.273 -1.17 1 94.94 80 ILE A C 1
ATOM 521 O O . ILE A 1 80 ? -0.05 -8.172 -1.358 1 94.94 80 ILE A O 1
ATOM 525 N N . PRO A 1 81 ? -1.791 -8.578 0.039 1 93.88 81 PRO A N 1
ATOM 526 C CA . PRO A 1 81 ? -0.893 -8.93 1.143 1 93.88 81 PRO A CA 1
ATOM 527 C C . PRO A 1 81 ? -0.083 -10.195 0.868 1 93.88 81 PRO A C 1
ATOM 529 O O . PRO A 1 81 ? -0.621 -11.172 0.346 1 93.88 81 PRO A O 1
ATOM 532 N N . LEU A 1 82 ? 1.188 -10.156 1.2 1 94.88 82 LEU A N 1
ATOM 533 C CA . LEU A 1 82 ? 2.07 -11.312 1.081 1 94.88 82 LEU A CA 1
ATOM 534 C C . LEU A 1 82 ? 2.225 -12.016 2.424 1 94.88 82 LEU A C 1
ATOM 536 O O . LEU A 1 82 ? 3.297 -11.977 3.031 1 94.88 82 LEU A O 1
ATOM 540 N N . THR A 1 83 ? 1.156 -12.742 2.785 1 94.12 83 THR A N 1
ATOM 541 C CA . THR A 1 83 ? 1.15 -13.414 4.078 1 94.12 83 THR A CA 1
ATOM 542 C C . THR A 1 83 ? 1.913 -14.734 4 1 94.12 83 THR A C 1
ATOM 544 O O . THR A 1 83 ? 2.326 -15.156 2.918 1 94.12 83 THR A O 1
ATOM 547 N N . ASN A 1 84 ? 2.012 -15.367 5.168 1 94.19 84 ASN A N 1
ATOM 548 C CA . ASN A 1 84 ? 2.713 -16.641 5.227 1 94.19 84 ASN A CA 1
ATOM 549 C C . ASN A 1 84 ? 1.929 -17.75 4.516 1 94.19 84 ASN A C 1
ATOM 551 O O . ASN A 1 84 ? 2.463 -18.828 4.254 1 94.19 84 ASN A O 1
ATOM 555 N N . LEU A 1 85 ? 0.741 -17.453 4.156 1 93 85 LEU A N 1
ATOM 556 C CA . LEU A 1 85 ? -0.063 -18.391 3.379 1 93 85 LEU A CA 1
ATOM 557 C C . LEU A 1 85 ? 0.632 -18.75 2.068 1 93 85 LEU A C 1
ATOM 559 O O . LEU A 1 85 ? 0.503 -19.875 1.579 1 93 85 LEU A O 1
ATOM 563 N N . PHE A 1 86 ? 1.491 -17.875 1.635 1 95.94 86 PHE A N 1
ATOM 564 C CA . PHE A 1 86 ? 2.074 -18.016 0.306 1 95.94 86 PHE A CA 1
ATOM 565 C C . PHE A 1 86 ? 3.504 -18.547 0.397 1 95.94 86 PHE A C 1
ATOM 567 O O . PHE A 1 86 ? 4.199 -18.641 -0.616 1 95.94 86 PHE A O 1
ATOM 574 N N . ARG A 1 87 ? 3.912 -18.891 1.557 1 96.69 87 ARG A N 1
ATOM 575 C CA . ARG A 1 87 ? 5.281 -19.344 1.738 1 96.69 87 ARG A CA 1
ATOM 576 C C . ARG A 1 87 ? 5.48 -20.734 1.125 1 96.69 87 ARG A C 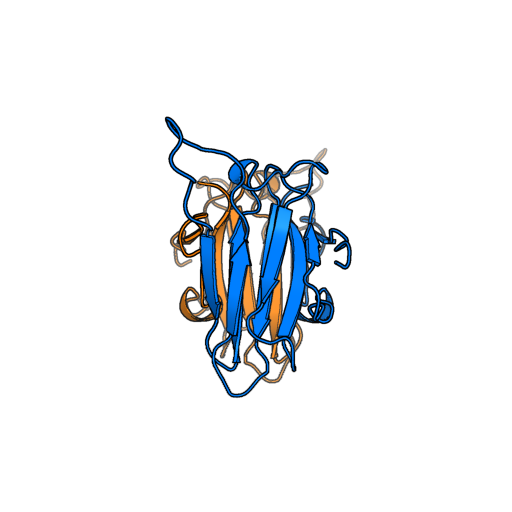1
ATOM 578 O O . ARG A 1 87 ? 4.949 -21.719 1.632 1 96.69 87 ARG A O 1
ATOM 585 N N . GLY A 1 88 ? 6.266 -20.812 0.045 1 95.38 88 GLY A N 1
ATOM 586 C CA . GLY A 1 88 ? 6.555 -22.062 -0.612 1 95.38 88 GLY A CA 1
ATOM 587 C C . GLY A 1 88 ? 7.77 -22.781 -0.038 1 95.38 88 GLY A C 1
ATOM 588 O O . GLY A 1 88 ? 8.242 -22.422 1.048 1 95.38 88 GLY A O 1
ATOM 589 N N . ALA A 1 89 ? 8.242 -23.734 -0.833 1 93.62 89 ALA A N 1
ATOM 590 C CA . ALA A 1 89 ? 9.352 -24.578 -0.397 1 93.62 89 ALA A CA 1
ATOM 591 C C . ALA A 1 89 ? 10.641 -23.781 -0.273 1 93.62 89 ALA A C 1
ATOM 593 O O . ALA A 1 89 ? 11.5 -24.094 0.553 1 93.62 89 ALA A O 1
ATOM 594 N N . THR A 1 90 ? 10.742 -22.672 -0.985 1 94.31 90 THR A N 1
ATOM 595 C CA . THR A 1 90 ? 11.945 -21.844 -0.964 1 94.31 90 THR A CA 1
ATOM 596 C C . THR A 1 90 ? 11.828 -20.75 0.099 1 94.31 90 THR A C 1
ATOM 598 O O . THR A 1 90 ? 12.75 -19.953 0.264 1 94.31 90 THR A O 1
ATOM 601 N N . GLY A 1 91 ? 10.719 -20.672 0.743 1 96.44 91 GLY A N 1
ATOM 602 C CA . GLY A 1 91 ? 10.484 -19.641 1.741 1 96.44 91 GLY A CA 1
ATOM 603 C C . GLY A 1 91 ? 9.891 -18.375 1.161 1 96.44 91 GLY A C 1
ATOM 604 O O . GLY A 1 91 ? 9.711 -17.375 1.873 1 96.44 91 GLY A O 1
ATOM 605 N N . ARG A 1 92 ? 9.594 -18.469 -0.166 1 97.56 92 ARG A N 1
ATOM 606 C CA . ARG A 1 92 ? 9.086 -17.281 -0.869 1 97.56 92 ARG A CA 1
ATOM 607 C C . ARG A 1 92 ? 7.77 -17.594 -1.571 1 97.56 92 ARG A C 1
ATOM 609 O O . ARG A 1 92 ? 7.457 -18.766 -1.829 1 97.56 92 ARG A O 1
ATOM 616 N N . ALA A 1 93 ? 6.984 -16.562 -1.754 1 97.44 93 ALA A N 1
ATOM 617 C CA . ALA A 1 93 ? 5.781 -16.703 -2.574 1 97.44 93 ALA A CA 1
ATOM 618 C C . ALA A 1 93 ? 6.141 -16.844 -4.051 1 97.44 93 ALA A C 1
ATOM 620 O O . ALA A 1 93 ? 7.051 -16.172 -4.543 1 97.44 93 ALA A O 1
ATOM 621 N N . ALA A 1 94 ? 5.426 -17.688 -4.727 1 97.88 94 ALA A N 1
ATOM 622 C CA . ALA A 1 94 ? 5.504 -17.812 -6.18 1 97.88 94 ALA A CA 1
ATOM 623 C C . ALA A 1 94 ? 4.375 -17.031 -6.852 1 97.88 94 ALA A C 1
ATOM 625 O O . ALA A 1 94 ? 3.201 -17.234 -6.547 1 97.88 94 ALA A O 1
ATOM 626 N N . ILE A 1 95 ? 4.73 -16.125 -7.762 1 97.81 95 ILE A N 1
ATOM 627 C CA . ILE A 1 95 ? 3.785 -15.227 -8.422 1 97.81 95 ILE A CA 1
ATOM 628 C C . ILE A 1 95 ? 3.836 -15.445 -9.93 1 97.81 95 ILE A C 1
ATOM 630 O O . ILE A 1 95 ? 4.918 -15.461 -10.531 1 97.81 95 ILE A O 1
ATOM 634 N N . THR A 1 96 ? 2.717 -15.617 -10.531 1 98.12 96 THR A N 1
ATOM 635 C CA . THR A 1 96 ? 2.621 -15.727 -11.984 1 98.12 96 THR A CA 1
ATOM 636 C C . THR A 1 96 ? 1.616 -14.719 -12.539 1 98.12 96 THR A C 1
ATOM 638 O O . THR A 1 96 ? 0.78 -14.195 -11.797 1 98.12 96 THR A O 1
ATOM 641 N N . TYR A 1 97 ? 1.76 -14.453 -13.797 1 97.81 97 TYR A N 1
ATOM 642 C CA . TYR A 1 97 ? 0.948 -13.453 -14.484 1 97.81 97 TYR A CA 1
ATOM 643 C C . TYR A 1 97 ? 0.356 -14.023 -15.773 1 97.81 97 TYR A C 1
ATOM 645 O O . TYR A 1 97 ? 0.978 -14.859 -16.438 1 97.81 97 TYR A O 1
ATOM 653 N N . ASP A 1 98 ? -0.805 -13.578 -16.156 1 97.94 98 ASP A N 1
ATOM 654 C CA . ASP A 1 98 ? -1.376 -14 -17.438 1 97.94 98 ASP A CA 1
ATOM 655 C C . ASP A 1 98 ? -0.721 -13.258 -18.594 1 97.94 98 ASP A C 1
ATOM 657 O O . ASP A 1 98 ? -0.838 -13.68 -19.75 1 97.94 98 ASP A O 1
ATOM 661 N N . GLY A 1 99 ? -0.06 -12.117 -18.359 1 97.12 99 GLY A N 1
ATOM 662 C CA . GLY A 1 99 ? 0.711 -11.273 -19.266 1 97.12 99 GLY A CA 1
ATOM 663 C C . GLY A 1 99 ? 1.573 -10.258 -18.531 1 97.12 99 GLY A C 1
ATOM 664 O O . GLY A 1 99 ? 1.242 -9.844 -17.422 1 97.12 99 GLY A O 1
ATOM 665 N N . VAL A 1 100 ? 2.627 -9.867 -19.219 1 96.25 100 VAL A N 1
ATOM 666 C CA . VAL A 1 100 ? 3.547 -9.031 -18.438 1 96.25 100 VAL A CA 1
ATOM 667 C C . VAL A 1 100 ? 3.801 -7.723 -19.188 1 96.25 100 VAL A C 1
ATOM 669 O O . VAL A 1 100 ? 4.441 -6.812 -18.656 1 96.25 100 VAL A O 1
ATOM 672 N N . THR A 1 101 ? 3.273 -7.605 -20.344 1 94.62 101 THR A N 1
ATOM 673 C CA . THR A 1 101 ? 3.482 -6.363 -21.078 1 94.62 101 THR A CA 1
ATOM 674 C C . THR A 1 101 ? 2.91 -5.176 -20.312 1 94.62 101 THR A C 1
ATOM 676 O O . THR A 1 101 ? 1.727 -5.164 -19.969 1 94.62 101 THR A O 1
ATOM 679 N N . SER A 1 102 ? 3.709 -4.152 -20.031 1 96.81 102 SER A N 1
ATOM 680 C CA . SER A 1 102 ? 3.361 -2.926 -19.328 1 96.81 102 SER A CA 1
ATOM 681 C C . SER A 1 102 ? 2.812 -3.232 -17.938 1 96.81 102 SER A C 1
ATOM 683 O O . SER A 1 102 ? 1.99 -2.482 -17.406 1 96.81 102 SER A O 1
ATOM 685 N N . THR A 1 103 ? 3.062 -4.398 -17.438 1 97.44 103 THR A N 1
ATOM 686 C CA . THR A 1 103 ? 2.74 -4.758 -16.062 1 97.44 103 THR A CA 1
ATOM 687 C C . THR A 1 103 ? 3.971 -4.633 -15.172 1 97.44 103 THR A C 1
ATOM 689 O O . THR A 1 103 ? 5.008 -5.242 -15.445 1 97.44 103 THR A O 1
ATOM 692 N N . THR A 1 104 ? 3.908 -3.777 -14.141 1 98.19 104 THR A N 1
ATOM 693 C CA . THR A 1 104 ? 5.027 -3.598 -13.219 1 98.19 104 THR A CA 1
ATOM 694 C C . THR A 1 104 ? 4.617 -3.955 -11.797 1 98.19 104 THR A C 1
ATOM 696 O O . THR A 1 104 ? 3.432 -3.914 -11.453 1 98.19 104 THR A O 1
ATOM 699 N N . VAL A 1 105 ? 5.648 -4.438 -11.016 1 98.31 105 VAL A N 1
ATOM 700 C CA . VAL A 1 105 ? 5.359 -4.941 -9.672 1 98.31 105 VAL A CA 1
ATOM 701 C C . VAL A 1 105 ? 6.445 -4.488 -8.703 1 98.31 105 VAL A C 1
ATOM 703 O O . VAL A 1 105 ? 7.578 -4.211 -9.109 1 98.31 105 VAL A O 1
ATOM 706 N N . ALA A 1 106 ? 6.098 -4.344 -7.422 1 97.5 106 ALA A N 1
ATOM 707 C CA . ALA A 1 106 ? 7.016 -4.051 -6.324 1 97.5 106 ALA A CA 1
ATOM 708 C C . ALA A 1 106 ? 6.57 -4.742 -5.039 1 97.5 106 ALA A C 1
ATOM 710 O O . ALA A 1 106 ? 5.375 -4.973 -4.832 1 97.5 106 ALA A O 1
ATOM 711 N N . VAL A 1 107 ? 7.527 -5.145 -4.301 1 97.25 107 VAL A N 1
ATOM 712 C CA . VAL A 1 107 ? 7.246 -5.586 -2.938 1 97.25 107 VAL A CA 1
ATOM 713 C C . VAL A 1 107 ? 7.461 -4.43 -1.964 1 97.25 107 VAL A C 1
ATOM 715 O O . VAL A 1 107 ? 8.531 -3.82 -1.941 1 97.25 107 VAL A O 1
ATOM 718 N N . LEU A 1 108 ? 6.422 -4.148 -1.227 1 93.94 108 LEU A N 1
ATOM 719 C CA . LEU A 1 108 ? 6.477 -3.066 -0.248 1 93.94 108 LEU A CA 1
ATOM 720 C C . LEU A 1 108 ? 6.438 -3.617 1.174 1 93.94 108 LEU A C 1
ATOM 722 O O . LEU A 1 108 ? 5.699 -4.562 1.458 1 93.94 108 LEU A O 1
ATOM 726 N N . LYS A 1 109 ? 7.32 -3.119 2.021 1 89.25 109 LYS A N 1
ATOM 727 C CA . LYS A 1 109 ? 7.223 -3.354 3.459 1 89.25 109 LYS A CA 1
ATOM 728 C C . LYS A 1 109 ? 6.758 -2.096 4.191 1 89.25 109 LYS A C 1
ATOM 730 O O . LYS A 1 109 ? 7.414 -1.056 4.125 1 89.25 109 LYS A O 1
ATOM 735 N N . LEU A 1 110 ? 5.648 -2.324 4.742 1 75.5 110 LEU A N 1
ATOM 736 C CA . LEU A 1 110 ? 5.012 -1.175 5.375 1 75.5 110 LEU A CA 1
ATOM 737 C C . LEU A 1 110 ? 5.258 -1.18 6.879 1 75.5 110 LEU A C 1
ATOM 739 O O . LEU A 1 110 ? 4.93 -2.152 7.562 1 75.5 110 LEU A O 1
ATOM 743 N N . GLY A 1 111 ? 5.973 -0.3 7.406 1 66.81 111 GLY A N 1
ATOM 744 C CA . GLY A 1 111 ? 6.262 -0.124 8.82 1 66.81 111 GLY A CA 1
ATOM 745 C C . GLY A 1 111 ? 7.723 -0.359 9.164 1 66.81 111 GLY A C 1
ATOM 746 O O . GLY A 1 111 ? 8.352 -1.272 8.625 1 66.81 111 GLY A O 1
ATOM 747 N N . ALA A 1 112 ? 8.641 0.578 9.156 1 50.44 112 ALA A N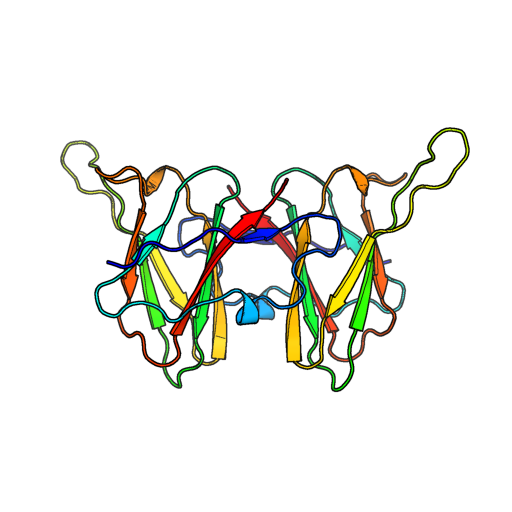 1
ATOM 748 C CA . ALA A 1 112 ? 9.836 0.341 9.961 1 50.44 112 ALA A CA 1
ATOM 749 C C . ALA A 1 112 ? 9.602 0.722 11.422 1 50.44 112 ALA A C 1
ATOM 751 O O . ALA A 1 112 ? 8.727 1.535 11.727 1 50.44 112 ALA A O 1
ATOM 752 N N . MET B 1 1 ? -12.188 18.922 9.719 1 86.56 1 MET B N 1
ATOM 753 C CA . MET B 1 1 ? -11.383 17.781 9.297 1 86.56 1 MET B CA 1
ATOM 754 C C . MET B 1 1 ? -12.273 16.562 9.062 1 86.56 1 MET B C 1
ATOM 756 O O . MET B 1 1 ? -13.148 16.25 9.875 1 86.56 1 MET B O 1
ATOM 760 N N . ALA B 1 2 ? -12.289 15.977 7.879 1 91.56 2 ALA B N 1
ATOM 761 C CA . ALA B 1 2 ? -13.062 14.789 7.555 1 91.56 2 ALA B CA 1
ATOM 762 C C . ALA B 1 2 ? -12.398 13.531 8.102 1 91.56 2 ALA B C 1
ATOM 764 O O . ALA B 1 2 ? -11.172 13.391 8.031 1 91.56 2 ALA B O 1
ATOM 765 N N . ALA B 1 3 ? -13.172 12.664 8.68 1 93.88 3 ALA B N 1
ATOM 766 C CA . ALA B 1 3 ? -12.641 11.391 9.172 1 93.88 3 ALA B CA 1
ATOM 767 C C . ALA B 1 3 ? -12.586 10.359 8.047 1 93.88 3 ALA B C 1
ATOM 769 O O . ALA B 1 3 ? -13.617 9.977 7.496 1 93.88 3 ALA B O 1
ATOM 770 N N . LEU B 1 4 ? -11.406 9.93 7.773 1 93.5 4 LEU B N 1
ATOM 771 C CA . LEU B 1 4 ? -11.25 8.93 6.723 1 93.5 4 LEU B CA 1
ATOM 772 C C . LEU B 1 4 ? -11.609 7.543 7.242 1 93.5 4 LEU B C 1
ATOM 774 O O . LEU B 1 4 ? -11.289 7.195 8.383 1 93.5 4 LEU B O 1
ATOM 778 N N . SER B 1 5 ? -12.328 6.758 6.402 1 92.44 5 SER B N 1
ATOM 779 C CA . SER B 1 5 ? -12.602 5.352 6.676 1 92.44 5 SER B CA 1
ATOM 780 C C . SER B 1 5 ? -11.453 4.465 6.203 1 92.44 5 SER B C 1
ATOM 782 O O . SER B 1 5 ? -10.656 4.871 5.359 1 92.44 5 SER B O 1
ATOM 784 N N . THR B 1 6 ? -11.422 3.244 6.848 1 92.62 6 THR B N 1
ATOM 785 C CA . THR B 1 6 ? -10.336 2.324 6.531 1 92.62 6 THR B CA 1
ATOM 786 C C . THR B 1 6 ? -10.797 1.275 5.52 1 92.62 6 THR B C 1
ATOM 788 O O . THR B 1 6 ? -11.875 0.7 5.664 1 92.62 6 THR B O 1
ATOM 791 N N . THR B 1 7 ? -10.062 1.128 4.449 1 91.06 7 THR B N 1
ATOM 792 C CA . THR B 1 7 ? -10.227 0.008 3.527 1 91.06 7 THR B CA 1
ATOM 793 C C . THR B 1 7 ? -9.297 -1.141 3.898 1 91.06 7 THR B C 1
ATOM 795 O O . THR B 1 7 ? -8.07 -0.987 3.869 1 91.06 7 THR B O 1
ATOM 798 N N . THR B 1 8 ? -9.844 -2.266 4.238 1 90.31 8 THR B N 1
ATOM 799 C CA . THR B 1 8 ? -9.039 -3.428 4.605 1 90.31 8 THR B CA 1
ATOM 800 C C . THR B 1 8 ? -8.703 -4.258 3.371 1 90.31 8 THR B C 1
ATOM 802 O O . THR B 1 8 ? -9.586 -4.598 2.58 1 90.31 8 THR B O 1
ATOM 805 N N . VAL B 1 9 ? -7.43 -4.52 3.188 1 89.44 9 VAL B N 1
ATOM 806 C CA . VAL B 1 9 ? -6.961 -5.348 2.082 1 89.44 9 VAL B CA 1
ATOM 807 C C . VAL B 1 9 ? -6.75 -6.781 2.564 1 89.44 9 VAL B C 1
ATOM 809 O O . VAL B 1 9 ? -5.938 -7.031 3.459 1 89.44 9 VAL B O 1
ATOM 812 N N . THR B 1 10 ? -7.449 -7.637 1.992 1 86.75 10 THR B N 1
ATOM 813 C CA . THR B 1 10 ? -7.383 -9.047 2.361 1 86.75 10 THR B CA 1
ATOM 814 C C . THR B 1 10 ? -6.637 -9.852 1.301 1 86.75 10 THR B C 1
ATOM 816 O O . THR B 1 10 ? -6.438 -9.375 0.18 1 86.75 10 THR B O 1
ATOM 819 N N . THR B 1 11 ? -6.203 -11.023 1.688 1 83.38 11 THR B N 1
ATOM 820 C CA . THR B 1 11 ? -5.449 -11.883 0.783 1 83.38 11 THR B CA 1
ATOM 821 C C . THR B 1 11 ? -6.336 -12.375 -0.355 1 83.38 11 THR B C 1
ATOM 823 O O . THR B 1 11 ? -5.871 -12.539 -1.486 1 83.38 11 THR B O 1
ATOM 826 N N . VAL B 1 12 ? -7.648 -12.641 0.041 1 79.25 12 VAL B N 1
ATOM 827 C CA . VAL B 1 12 ? -8.57 -13.094 -0.992 1 79.25 12 VAL B CA 1
ATOM 828 C C . VAL B 1 12 ? -9.062 -11.906 -1.809 1 79.25 12 VAL B C 1
ATOM 830 O O . VAL B 1 12 ? -9.727 -11.008 -1.275 1 79.25 12 VAL B O 1
ATOM 833 N N . GLY B 1 13 ? -8.594 -11.859 -3.074 1 82.06 13 GLY B N 1
ATOM 834 C CA . GLY B 1 13 ? -9.047 -10.812 -3.975 1 82.06 13 GLY B CA 1
ATOM 835 C C . GLY B 1 13 ? -8.234 -9.531 -3.867 1 82.06 13 GLY B C 1
ATOM 836 O O . GLY B 1 13 ? -8.297 -8.672 -4.746 1 82.06 13 GLY B O 1
ATOM 837 N N . GLY B 1 14 ? -7.387 -9.453 -2.814 1 91.5 14 GLY B N 1
ATOM 838 C CA . GLY B 1 14 ? -6.629 -8.227 -2.645 1 91.5 14 GLY B CA 1
ATOM 839 C C . GLY B 1 14 ? -7.453 -6.977 -2.885 1 91.5 14 GLY B C 1
ATOM 840 O O . GLY B 1 14 ? -8.664 -6.973 -2.646 1 91.5 14 GLY B O 1
ATOM 841 N N . LEU B 1 15 ? -6.898 -5.828 -3.125 1 92.69 15 LEU B N 1
ATOM 842 C CA . LEU B 1 15 ? -7.484 -4.582 -3.605 1 92.69 15 LEU B CA 1
ATOM 843 C C . LEU B 1 15 ? -7.133 -4.344 -5.07 1 92.69 15 LEU B C 1
ATOM 845 O O . LEU B 1 15 ? -5.973 -4.07 -5.398 1 92.69 15 LEU B O 1
ATOM 849 N N . ALA B 1 16 ? -8.086 -4.363 -5.914 1 93.94 16 ALA B N 1
ATOM 850 C CA . ALA B 1 16 ? -7.84 -4.441 -7.352 1 93.94 16 ALA B CA 1
ATOM 851 C C . ALA B 1 16 ? -7.648 -3.051 -7.949 1 93.94 16 ALA B C 1
ATOM 853 O O . ALA B 1 16 ? -7.168 -2.916 -9.078 1 93.94 16 ALA B O 1
ATOM 854 N N . ASP B 1 17 ? -8.133 -2.074 -7.25 1 96.06 17 ASP B N 1
ATOM 855 C CA . ASP B 1 17 ? -8.07 -0.7 -7.734 1 96.06 17 ASP B CA 1
ATOM 856 C C . ASP B 1 17 ? -7.848 0.278 -6.582 1 96.06 17 ASP B C 1
ATOM 858 O O . ASP B 1 17 ? -8.805 0.681 -5.91 1 96.06 17 ASP B O 1
ATOM 862 N N . LEU B 1 18 ? -6.613 0.692 -6.434 1 95.5 18 LEU B N 1
ATOM 863 C CA . LEU B 1 18 ? -6.234 1.597 -5.352 1 95.5 18 LEU B CA 1
ATOM 864 C C . LEU B 1 18 ? -6.961 2.932 -5.484 1 95.5 18 LEU B C 1
ATOM 866 O O . LEU B 1 18 ? -7.445 3.48 -4.488 1 95.5 18 LEU B O 1
ATOM 870 N N . ASP B 1 19 ? -7.043 3.365 -6.688 1 96 19 ASP B N 1
ATOM 871 C CA . ASP B 1 19 ? -7.637 4.684 -6.898 1 96 19 ASP B CA 1
ATOM 872 C C . ASP B 1 19 ? -9.133 4.668 -6.586 1 96 19 ASP B C 1
ATOM 874 O O . ASP B 1 19 ? -9.68 5.664 -6.109 1 96 19 ASP B O 1
ATOM 878 N N . ALA B 1 20 ? -9.781 3.574 -6.785 1 94.56 20 ALA B N 1
ATOM 87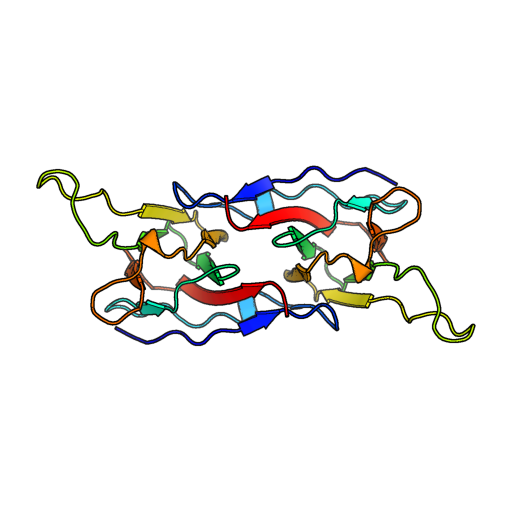9 C CA . ALA B 1 20 ? -11.211 3.479 -6.512 1 94.56 20 ALA B CA 1
ATOM 880 C C . ALA B 1 20 ? -11.484 3.52 -5.012 1 94.56 20 ALA B C 1
ATOM 882 O O . ALA B 1 20 ? -12.594 3.85 -4.586 1 94.56 20 ALA B O 1
ATOM 883 N N . ALA B 1 21 ? -10.5 3.131 -4.215 1 94.31 21 ALA B N 1
ATOM 884 C CA . ALA B 1 21 ? -10.656 3.127 -2.764 1 94.31 21 ALA B CA 1
ATOM 885 C C . ALA B 1 21 ? -10.531 4.535 -2.195 1 94.31 21 ALA B C 1
ATOM 887 O O . ALA B 1 21 ? -10.875 4.777 -1.034 1 94.31 21 ALA B O 1
ATOM 888 N N . ALA B 1 22 ? -10.078 5.469 -2.994 1 97.38 22 ALA B N 1
ATOM 889 C CA . ALA B 1 22 ? -9.711 6.793 -2.496 1 97.38 22 ALA B CA 1
ATOM 890 C C . ALA B 1 22 ? -10.891 7.754 -2.578 1 97.38 22 ALA B C 1
ATOM 892 O O . ALA B 1 22 ? -11.781 7.594 -3.422 1 97.38 22 ALA B O 1
ATOM 893 N N . VAL B 1 23 ? -10.922 8.664 -1.674 1 97.56 23 VAL B N 1
ATOM 894 C CA . VAL B 1 23 ? -11.891 9.758 -1.659 1 97.56 23 VAL B CA 1
ATOM 895 C C . VAL B 1 23 ? -11.156 11.094 -1.803 1 97.56 23 VAL B C 1
ATOM 897 O O . VAL B 1 23 ? -9.945 11.164 -1.616 1 97.56 23 VAL B O 1
ATOM 900 N N . ALA B 1 24 ? -11.914 12.102 -2.152 1 97.81 24 ALA B N 1
ATOM 901 C CA . ALA B 1 24 ? -11.312 13.43 -2.287 1 97.81 24 ALA B CA 1
ATOM 902 C C . ALA B 1 24 ? -10.727 13.906 -0.961 1 97.81 24 ALA B C 1
ATOM 904 O O . ALA B 1 24 ? -11.375 13.805 0.084 1 97.81 24 ALA B O 1
ATOM 905 N N . ALA B 1 25 ? -9.484 14.375 -0.979 1 98.12 25 ALA B N 1
ATOM 906 C CA . ALA B 1 25 ? -8.93 15.039 0.196 1 98.12 25 ALA B CA 1
ATOM 907 C C . ALA B 1 25 ? -9.781 16.234 0.606 1 98.12 25 ALA B C 1
ATOM 909 O O . ALA B 1 25 ? -10.273 16.984 -0.248 1 98.12 25 ALA B O 1
ATOM 910 N N . ALA B 1 26 ? -9.852 16.438 1.857 1 97.56 26 ALA B N 1
ATOM 911 C CA . ALA B 1 26 ? -10.68 17.531 2.35 1 97.56 26 ALA B CA 1
ATOM 912 C C . ALA B 1 26 ? -9.883 18.828 2.434 1 97.56 26 ALA B C 1
ATOM 914 O O . ALA B 1 26 ? -8.75 18.844 2.928 1 97.56 26 ALA B O 1
ATOM 915 N N . GLY B 1 27 ? -10.477 20 2.068 1 96.19 27 GLY B N 1
ATOM 916 C CA . GLY B 1 27 ? -9.82 21.297 2.111 1 96.19 27 GLY B CA 1
ATOM 917 C C . GLY B 1 27 ? -9.406 21.703 3.51 1 96.19 27 GLY B C 1
ATOM 918 O O . GLY B 1 27 ? -8.391 22.375 3.688 1 96.19 27 GLY B O 1
ATOM 919 N N . GLY B 1 28 ? -10.188 21.328 4.508 1 96.62 28 GLY B N 1
ATOM 920 C CA . GLY B 1 28 ? -9.859 21.625 5.891 1 96.62 28 GLY B CA 1
ATOM 921 C C . GLY B 1 28 ? -8.969 20.594 6.535 1 96.62 28 GLY B C 1
ATOM 922 O O . GLY B 1 28 ? -8.656 20.688 7.727 1 96.62 28 GLY B O 1
ATOM 923 N N . GLY B 1 29 ? -8.57 19.594 5.766 1 98 29 GLY B N 1
ATOM 924 C CA . GLY B 1 29 ? -7.762 18.5 6.273 1 98 29 GLY B CA 1
ATOM 925 C C . GLY B 1 29 ? -8.578 17.266 6.602 1 98 29 GLY B C 1
ATOM 926 O O . GLY B 1 29 ? -9.805 17.266 6.465 1 98 29 GLY B O 1
ATOM 927 N N . ASP B 1 30 ? -7.887 16.172 6.895 1 98.31 30 ASP B N 1
ATOM 928 C CA . ASP B 1 30 ? -8.492 14.891 7.25 1 98.31 30 ASP B CA 1
ATOM 929 C C . ASP B 1 30 ? -7.93 14.367 8.57 1 98.31 30 ASP B C 1
ATOM 931 O O . ASP B 1 30 ? -6.898 14.844 9.047 1 98.31 30 ASP B O 1
ATOM 935 N N . THR B 1 31 ? -8.656 13.438 9.164 1 98.19 31 THR B N 1
ATOM 936 C CA . THR B 1 31 ? -8.141 12.625 10.258 1 98.19 31 THR B CA 1
ATOM 937 C C . THR B 1 31 ? -8.18 11.141 9.891 1 98.19 31 THR B C 1
ATOM 939 O O . THR B 1 31 ? -9.016 10.719 9.094 1 98.19 31 THR B O 1
ATOM 942 N N . ALA B 1 32 ? -7.262 10.391 10.391 1 97.88 32 ALA B N 1
ATOM 943 C CA . ALA B 1 32 ? -7.172 8.969 10.078 1 97.88 32 ALA B CA 1
ATOM 944 C C . ALA B 1 32 ? -6.773 8.164 11.312 1 97.88 32 ALA B C 1
ATOM 946 O O . ALA B 1 32 ? -6.051 8.656 12.18 1 97.88 32 ALA B O 1
ATOM 947 N N . PRO B 1 33 ? -7.266 6.922 11.375 1 96.62 33 PRO B N 1
ATOM 948 C CA . PRO B 1 33 ? -6.75 6.051 12.438 1 96.62 33 PRO B CA 1
ATOM 949 C C . PRO B 1 33 ? -5.262 5.754 12.281 1 96.62 33 PRO B C 1
ATOM 951 O O . PRO B 1 33 ? -4.719 5.844 11.18 1 96.62 33 PRO B O 1
ATOM 954 N N . VAL B 1 34 ? -4.691 5.5 13.453 1 94.88 34 VAL B N 1
ATOM 955 C CA . VAL B 1 34 ? -3.275 5.148 13.461 1 94.88 34 VAL B CA 1
ATOM 956 C C . VAL B 1 34 ? -3.084 3.787 14.125 1 94.88 34 VAL B C 1
ATOM 958 O O . VAL B 1 34 ? -3.926 3.35 14.914 1 94.88 34 VAL B O 1
ATOM 961 N N . GLY B 1 35 ? -2.027 3.084 13.68 1 91.31 35 GLY B N 1
ATOM 962 C CA . GLY B 1 35 ? -1.701 1.779 14.227 1 91.31 35 GLY B CA 1
ATOM 963 C C . GLY B 1 35 ? -0.958 0.887 13.25 1 91.31 35 GLY B C 1
ATOM 964 O O . GLY B 1 35 ? -0.677 1.294 12.125 1 91.31 35 GLY B O 1
ATOM 965 N N . PRO B 1 36 ? -0.526 -0.275 13.727 1 86.88 36 PRO B N 1
ATOM 966 C CA . PRO B 1 36 ? 0.226 -1.191 12.867 1 86.88 36 PRO B CA 1
ATOM 967 C C . PRO B 1 36 ? -0.549 -1.596 11.609 1 86.88 36 PRO B C 1
ATOM 969 O O . PRO B 1 36 ? -1.742 -1.9 11.695 1 86.88 36 PRO B O 1
ATOM 972 N N . GLY B 1 37 ? 0.06 -1.475 10.531 1 87.62 37 GLY B N 1
ATOM 973 C CA . GLY B 1 37 ? -0.521 -1.977 9.289 1 87.62 37 GLY B CA 1
ATOM 974 C C . GLY B 1 37 ? -1.378 -0.951 8.578 1 87.62 37 GLY B C 1
ATOM 975 O O . GLY B 1 37 ? -2.012 -1.261 7.566 1 87.62 37 GLY B O 1
ATOM 976 N N . LEU B 1 38 ? -1.428 0.241 9.188 1 91.94 38 LEU B N 1
ATOM 977 C CA . LEU B 1 38 ? -2.227 1.292 8.57 1 91.94 38 LEU B CA 1
ATOM 978 C C . LEU B 1 38 ? -1.35 2.227 7.742 1 91.94 38 LEU B C 1
ATOM 980 O O . LEU B 1 38 ? -0.241 2.572 8.156 1 91.94 38 LEU B O 1
ATOM 984 N N . PHE B 1 39 ? -1.927 2.662 6.547 1 94.25 39 PHE B N 1
ATOM 985 C CA . PHE B 1 39 ? -1.209 3.541 5.633 1 94.25 39 PHE B CA 1
ATOM 986 C C . PHE B 1 39 ? -2.158 4.551 5 1 94.25 39 PHE B C 1
ATOM 988 O O . PHE B 1 39 ? -3.326 4.246 4.758 1 94.25 39 PHE B O 1
ATOM 995 N N . LEU B 1 40 ? -1.572 5.68 4.754 1 96.19 40 LEU B N 1
ATOM 996 C CA . LEU B 1 40 ? -2.26 6.672 3.93 1 96.19 40 LEU B CA 1
ATOM 997 C C . LEU B 1 40 ? -1.821 6.566 2.475 1 96.19 40 LEU B C 1
ATOM 999 O O . LEU B 1 40 ? -0.63 6.668 2.172 1 96.19 40 LEU B O 1
ATOM 1003 N N . PHE B 1 41 ? -2.719 6.234 1.625 1 96.5 41 PHE B N 1
ATOM 1004 C CA . PHE B 1 41 ? -2.531 6.289 0.18 1 96.5 41 PHE B CA 1
ATOM 1005 C C . PHE B 1 41 ? -2.932 7.652 -0.368 1 96.5 41 PHE B C 1
ATOM 1007 O O . PHE B 1 41 ? -3.973 8.195 0.006 1 96.5 41 PHE B O 1
ATOM 1014 N N . VAL B 1 42 ? -2.098 8.242 -1.165 1 97.88 42 VAL B N 1
ATOM 1015 C CA . VAL B 1 42 ? -2.348 9.539 -1.781 1 97.88 42 VAL B CA 1
ATOM 1016 C C . VAL B 1 42 ? -2.227 9.422 -3.299 1 97.88 42 VAL B C 1
ATOM 1018 O O . VAL B 1 42 ? -1.259 8.859 -3.809 1 97.88 42 VAL B O 1
ATOM 1021 N N . SER B 1 43 ? -3.193 9.898 -4.043 1 98.06 43 SER B N 1
ATOM 1022 C CA . SER B 1 43 ? -3.156 10.016 -5.496 1 98.06 43 SER B CA 1
ATOM 1023 C C . SER B 1 43 ? -3.248 11.469 -5.938 1 98.06 43 SER B C 1
ATOM 1025 O O . SER B 1 43 ? -4.223 12.156 -5.621 1 98.06 43 SER B O 1
ATOM 1027 N N . ASN B 1 44 ? -2.254 11.977 -6.68 1 98.38 44 ASN B N 1
ATOM 1028 C CA . ASN B 1 44 ? -2.234 13.336 -7.207 1 98.38 44 ASN B CA 1
ATOM 1029 C C . ASN B 1 44 ? -2.598 13.367 -8.688 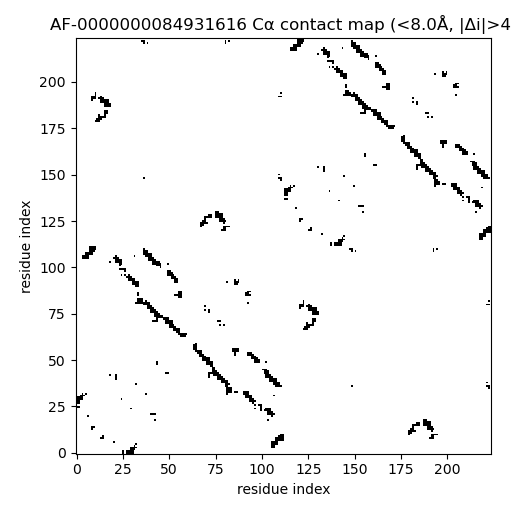1 98.38 44 ASN B C 1
ATOM 1031 O O . ASN B 1 44 ? -1.747 13.117 -9.547 1 98.38 44 ASN B O 1
ATOM 1035 N N . GLY B 1 45 ? -3.795 13.656 -8.945 1 96.94 45 GLY B N 1
ATOM 1036 C CA . GLY B 1 45 ? -4.246 13.758 -10.328 1 96.94 45 GLY B CA 1
ATOM 1037 C C . GLY B 1 45 ? -4.102 15.156 -10.898 1 96.94 45 GLY B C 1
ATOM 1038 O O . GLY B 1 45 ? -4.539 15.422 -12.023 1 96.94 45 GLY B O 1
ATOM 1039 N N . SER B 1 46 ? -3.537 16.031 -10.141 1 96.25 46 SER B N 1
ATOM 1040 C CA . SER B 1 46 ? -3.414 17.422 -10.594 1 96.25 46 SER B CA 1
ATOM 1041 C C . SER B 1 46 ? -2.186 17.594 -11.477 1 96.25 46 SER B C 1
ATOM 1043 O O . SER B 1 46 ? -1.488 16.625 -11.789 1 96.25 46 SER B O 1
ATOM 1045 N N . GLY B 1 47 ? -1.961 18.844 -11.961 1 96.56 47 GLY B N 1
ATOM 1046 C CA . GLY B 1 47 ? -0.841 19.156 -12.836 1 96.56 47 GLY B CA 1
ATOM 1047 C C . GLY B 1 47 ? 0.375 19.672 -12.078 1 96.56 47 GLY B C 1
ATOM 1048 O O . GLY B 1 47 ? 1.385 20.031 -12.688 1 96.56 47 GLY B O 1
ATOM 1049 N N . SER B 1 48 ? 0.279 19.766 -10.766 1 97.12 48 SER B N 1
ATOM 1050 C CA . SER B 1 48 ? 1.356 20.266 -9.922 1 97.12 48 SER B CA 1
ATOM 1051 C C . SER B 1 48 ? 1.604 19.328 -8.742 1 97.12 48 SER B C 1
ATOM 1053 O O . SER B 1 48 ? 0.725 18.562 -8.359 1 97.12 48 SER B O 1
ATOM 1055 N N . PRO B 1 49 ? 2.844 19.391 -8.203 1 97.94 49 PRO B N 1
ATOM 1056 C CA . PRO B 1 49 ? 3.105 18.547 -7.023 1 97.94 49 PRO B CA 1
ATOM 1057 C C . PRO B 1 49 ? 2.203 18.906 -5.844 1 97.94 49 PRO B C 1
ATOM 1059 O O . PRO B 1 49 ? 1.779 20.047 -5.703 1 97.94 49 PRO B O 1
ATOM 1062 N N . ARG B 1 50 ? 1.879 17.875 -5.016 1 97.69 50 ARG B N 1
ATOM 1063 C CA . ARG B 1 50 ? 1.082 18.031 -3.803 1 97.69 50 ARG B CA 1
ATOM 1064 C C . ARG B 1 50 ? 1.884 17.641 -2.566 1 97.69 50 ARG B C 1
ATOM 1066 O O . ARG B 1 50 ? 2.527 16.594 -2.543 1 97.69 50 ARG B O 1
ATOM 1073 N N . THR B 1 51 ? 1.882 18.516 -1.582 1 97.75 51 THR B N 1
ATOM 1074 C CA . THR B 1 51 ? 2.527 18.234 -0.305 1 97.75 51 THR B CA 1
ATOM 1075 C C . THR B 1 51 ? 1.495 17.812 0.742 1 97.75 51 THR B C 1
ATOM 1077 O O . THR B 1 51 ? 0.552 18.562 1.018 1 97.75 51 THR B O 1
ATOM 1080 N N . VAL B 1 52 ? 1.625 16.625 1.301 1 97.69 52 VAL B N 1
ATOM 1081 C CA . VAL B 1 52 ? 0.82 16.094 2.396 1 97.69 52 VAL B CA 1
ATOM 1082 C C . VAL B 1 52 ? 1.595 16.203 3.707 1 97.69 52 VAL B C 1
ATOM 1084 O O . VAL B 1 52 ? 2.762 15.805 3.781 1 97.69 52 VAL B O 1
ATOM 1087 N N . THR B 1 53 ? 0.963 16.734 4.711 1 97.12 53 THR B N 1
ATOM 1088 C CA . THR B 1 53 ? 1.611 16.906 6.008 1 97.12 53 THR B CA 1
ATOM 1089 C C . THR B 1 53 ? 0.859 16.141 7.09 1 97.12 53 THR B C 1
ATOM 1091 O O . THR B 1 53 ? -0.357 16.297 7.23 1 97.12 53 THR B O 1
ATOM 1094 N N . LEU B 1 54 ? 1.535 15.289 7.777 1 96.94 54 LEU B N 1
ATOM 1095 C CA . LEU B 1 54 ? 1.021 14.633 8.977 1 96.94 54 LEU B CA 1
ATOM 1096 C C . LEU B 1 54 ? 1.592 15.273 10.234 1 96.94 54 LEU B C 1
ATOM 1098 O O . LEU B 1 54 ? 2.812 15.336 10.406 1 96.94 54 LEU B O 1
ATOM 1102 N N . ALA B 1 55 ? 0.751 15.75 11.078 1 95.94 55 ALA B N 1
ATOM 1103 C CA . ALA B 1 55 ? 1.192 16.344 12.336 1 95.94 55 ALA B CA 1
ATOM 1104 C C . ALA B 1 55 ? 1.822 15.305 13.25 1 95.94 55 ALA B C 1
ATOM 1106 O O . ALA B 1 55 ? 1.336 14.172 13.344 1 95.94 55 ALA B O 1
ATOM 1107 N N . THR B 1 56 ? 2.895 15.648 13.891 1 95.25 56 THR B N 1
ATOM 1108 C CA . THR B 1 56 ? 3.541 14.82 14.906 1 95.25 56 THR B CA 1
ATOM 1109 C C . THR B 1 56 ? 3.391 15.438 16.297 1 95.25 56 THR B C 1
ATOM 1111 O O . THR B 1 56 ? 4.18 16.297 16.688 1 95.25 56 THR B O 1
ATOM 1114 N N . PRO B 1 57 ? 2.398 14.945 17.016 1 93.44 57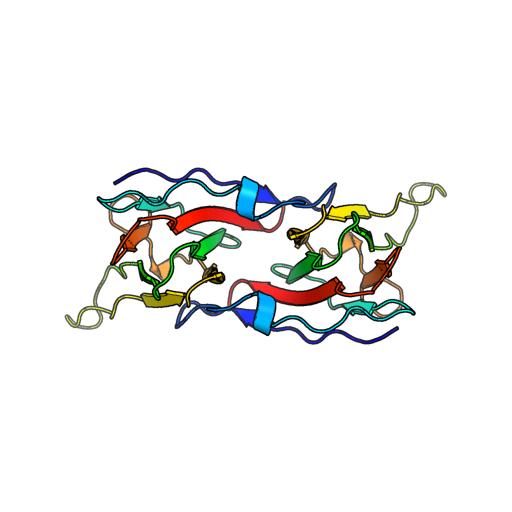 PRO B N 1
ATOM 1115 C CA . PRO B 1 57 ? 2.199 15.531 18.344 1 93.44 57 PRO B CA 1
ATOM 1116 C C . PRO B 1 57 ? 3.344 15.219 19.297 1 93.44 57 PRO B C 1
ATOM 1118 O O . PRO B 1 57 ? 3.953 14.148 19.219 1 93.44 57 PRO B O 1
ATOM 1121 N N . GLY B 1 58 ? 3.633 16.156 20.219 1 90.06 58 GLY B N 1
ATOM 1122 C CA . GLY B 1 58 ? 4.594 15.922 21.281 1 90.06 58 GLY B CA 1
ATOM 1123 C C . GLY B 1 58 ? 5.867 16.734 21.125 1 90.06 58 GLY B C 1
ATOM 1124 O O . GLY B 1 58 ? 5.973 17.562 20.219 1 90.06 58 GLY B O 1
ATOM 1125 N N . ASN B 1 59 ? 6.715 16.625 22.109 1 91.25 59 ASN B N 1
ATOM 1126 C CA . ASN B 1 59 ? 7.988 17.344 22.125 1 91.25 59 ASN B CA 1
ATOM 1127 C C . ASN B 1 59 ? 9.078 16.531 22.828 1 91.25 59 ASN B C 1
ATOM 1129 O O . ASN B 1 59 ? 8.781 15.594 23.562 1 91.25 59 ASN B O 1
ATOM 1133 N N . VAL B 1 60 ? 10.219 16.766 22.375 1 90.69 60 VAL B N 1
ATOM 1134 C CA . VAL B 1 60 ? 11.398 16.25 23.078 1 90.69 60 VAL B CA 1
ATOM 1135 C C . VAL B 1 60 ? 12.117 17.391 23.781 1 90.69 60 VAL B C 1
ATOM 1137 O O . VAL B 1 60 ? 12.648 18.297 23.125 1 90.69 60 VAL B O 1
ATOM 1140 N N . ASP B 1 61 ? 12.008 17.312 25.125 1 94.69 61 ASP B N 1
ATOM 1141 C CA . ASP B 1 61 ? 12.648 18.328 25.953 1 94.69 61 ASP B CA 1
ATOM 1142 C C . ASP B 1 61 ? 12.203 19.719 25.547 1 94.69 61 ASP B C 1
ATOM 1144 O O . ASP B 1 61 ? 13.031 20.625 25.406 1 94.69 61 ASP B O 1
ATOM 1148 N N . GLY B 1 62 ? 10.914 19.828 25.219 1 94.25 62 GLY B N 1
ATOM 1149 C CA . GLY B 1 62 ? 10.328 21.125 24.922 1 94.25 62 GLY B CA 1
ATOM 1150 C C . GLY B 1 62 ? 10.414 21.5 23.453 1 94.25 62 GLY B C 1
ATOM 1151 O O . GLY B 1 62 ? 9.883 22.531 23.047 1 94.25 62 GLY B O 1
ATOM 1152 N N . HIS B 1 63 ? 11.203 20.672 22.672 1 94.12 63 HIS B N 1
ATOM 1153 C CA . HIS B 1 63 ? 11.297 20.906 21.234 1 94.12 63 HIS B CA 1
ATOM 1154 C C . HIS B 1 63 ? 10.258 20.094 20.484 1 94.12 63 HIS B C 1
ATOM 1156 O O . HIS B 1 63 ? 10.219 18.859 20.594 1 94.12 63 HIS B O 1
ATOM 1162 N N . ALA B 1 64 ? 9.477 20.891 19.766 1 91.38 64 ALA B N 1
ATOM 1163 C CA . ALA B 1 64 ? 8.453 20.188 18.984 1 91.38 64 ALA B CA 1
ATOM 1164 C C . ALA B 1 64 ? 9.078 19.203 18.016 1 91.38 64 ALA B C 1
ATOM 1166 O O . ALA B 1 64 ? 10.141 19.469 17.438 1 91.38 64 ALA B O 1
ATOM 1167 N N . ILE B 1 65 ? 8.453 18.047 17.859 1 92.19 65 ILE B N 1
ATOM 1168 C CA . ILE B 1 65 ? 8.852 17.094 16.828 1 92.19 65 ILE B CA 1
ATOM 1169 C C . ILE B 1 65 ? 8.367 17.578 15.469 1 92.19 65 ILE B C 1
ATOM 1171 O O . ILE B 1 65 ? 7.211 17.969 15.312 1 92.19 65 ILE B O 1
ATOM 1175 N N . ALA B 1 66 ? 9.281 17.547 14.5 1 92.62 66 ALA B N 1
ATOM 1176 C CA . ALA B 1 66 ? 8.93 18.016 13.164 1 92.62 66 ALA B CA 1
ATOM 1177 C C . ALA B 1 66 ? 7.828 17.156 12.547 1 92.62 66 ALA B C 1
ATOM 1179 O O . ALA B 1 66 ? 7.82 15.938 12.711 1 92.62 66 ALA B O 1
ATOM 1180 N N . ASP B 1 67 ? 6.918 17.781 11.867 1 94.56 67 ASP B N 1
ATOM 1181 C CA . ASP B 1 67 ? 5.855 17.078 11.156 1 94.56 67 ASP B CA 1
ATOM 1182 C C . ASP B 1 67 ? 6.418 16.25 10.008 1 94.56 67 ASP B C 1
ATOM 1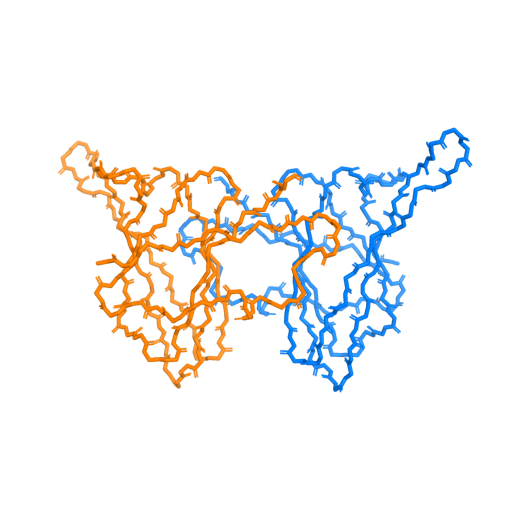184 O O . ASP B 1 67 ? 7.473 16.562 9.461 1 94.56 67 ASP B O 1
ATOM 1188 N N . ALA B 1 68 ? 5.793 15.156 9.672 1 94.44 68 ALA B N 1
ATOM 1189 C CA . ALA B 1 68 ? 6.152 14.375 8.492 1 94.44 68 ALA B CA 1
ATOM 1190 C C . ALA B 1 68 ? 5.523 14.961 7.227 1 94.44 68 ALA B C 1
ATOM 1192 O O . ALA B 1 68 ? 4.359 15.367 7.242 1 94.44 68 ALA B O 1
ATOM 1193 N N . THR B 1 69 ? 6.32 15.008 6.188 1 95.56 69 THR B N 1
ATOM 1194 C CA . THR B 1 69 ? 5.82 15.539 4.922 1 95.56 69 THR B CA 1
ATOM 1195 C C . THR B 1 69 ? 6.09 14.555 3.783 1 95.56 69 THR B C 1
ATOM 1197 O O . THR B 1 69 ? 7.137 13.906 3.752 1 95.56 69 THR B O 1
ATOM 1200 N N . LEU B 1 70 ? 5.133 14.391 2.914 1 96.19 70 LEU B N 1
ATOM 1201 C CA . LEU B 1 70 ? 5.242 13.633 1.675 1 96.19 70 LEU B CA 1
ATOM 1202 C C . LEU B 1 70 ? 4.902 14.5 0.47 1 96.19 70 LEU B C 1
ATOM 1204 O O . LEU B 1 70 ? 3.83 15.109 0.42 1 96.19 70 LEU B O 1
ATOM 1208 N N . VAL B 1 71 ? 5.809 14.617 -0.4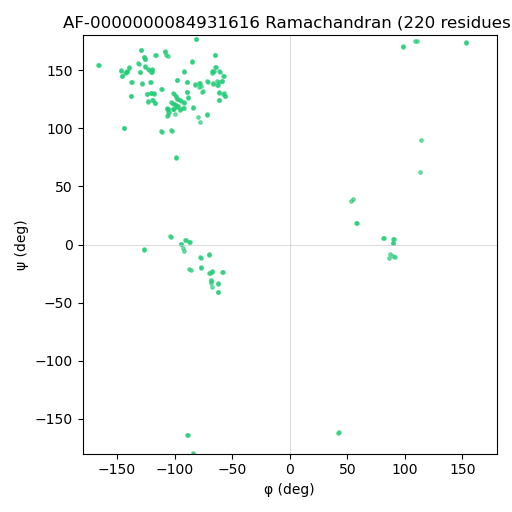45 1 97.44 71 VAL B N 1
ATOM 1209 C CA . VAL B 1 71 ? 5.555 15.336 -1.691 1 97.44 71 VAL B CA 1
ATOM 1210 C C . VAL B 1 71 ? 5.273 14.336 -2.812 1 97.44 71 VAL B C 1
ATOM 1212 O O . VAL B 1 71 ? 6.141 13.523 -3.16 1 97.44 71 VAL B O 1
ATOM 1215 N N . VAL B 1 72 ? 4.078 14.391 -3.348 1 97.81 72 VAL B N 1
ATOM 1216 C CA . VAL B 1 72 ? 3.672 13.508 -4.438 1 97.81 72 VAL B CA 1
ATOM 1217 C C . VAL B 1 72 ? 3.631 14.297 -5.746 1 97.81 72 VAL B C 1
ATOM 1219 O O . VAL B 1 72 ? 2.848 15.242 -5.891 1 97.81 72 VAL B O 1
ATOM 1222 N N . ALA B 1 73 ? 4.465 13.945 -6.73 1 97.94 73 ALA B N 1
ATOM 1223 C CA . ALA B 1 73 ? 4.535 14.641 -8.008 1 97.94 73 ALA B CA 1
ATOM 1224 C C . ALA B 1 73 ? 3.232 14.484 -8.789 1 97.94 73 ALA B C 1
ATOM 1226 O O . ALA B 1 73 ? 2.402 13.633 -8.469 1 97.94 73 ALA B O 1
ATOM 1227 N N . ALA B 1 74 ? 3.072 15.383 -9.82 1 98.06 74 ALA B N 1
ATOM 1228 C CA . ALA B 1 74 ? 1.896 15.336 -10.68 1 98.06 74 ALA B CA 1
ATOM 1229 C C . ALA B 1 74 ? 1.741 13.961 -11.32 1 98.06 74 ALA B C 1
ATOM 1231 O O . ALA B 1 74 ? 2.709 13.398 -11.836 1 98.06 74 ALA B O 1
ATOM 1232 N N . GLY B 1 75 ? 0.522 13.375 -11.172 1 96.81 75 GLY B N 1
ATOM 1233 C CA . GLY B 1 75 ? 0.203 12.109 -11.82 1 96.81 75 GLY B CA 1
ATOM 1234 C C . GLY B 1 75 ? 0.729 10.906 -11.062 1 96.81 75 GLY B C 1
ATOM 1235 O O . GLY B 1 75 ? 0.61 9.773 -11.539 1 96.81 75 GLY B O 1
ATOM 1236 N N . LYS B 1 76 ? 1.279 11.18 -9.906 1 97.5 76 LYS B N 1
ATOM 1237 C CA . LYS B 1 76 ? 1.896 10.07 -9.18 1 97.5 76 LYS B CA 1
ATOM 1238 C C . LYS B 1 76 ? 1.065 9.688 -7.957 1 97.5 76 LYS B C 1
ATOM 1240 O O . LYS B 1 76 ? 0.098 10.375 -7.617 1 97.5 76 LYS B O 1
ATOM 1245 N N . ARG B 1 77 ? 1.333 8.562 -7.371 1 97.25 77 ARG B N 1
ATOM 1246 C CA . ARG B 1 77 ? 0.731 8.023 -6.152 1 97.25 77 ARG B CA 1
ATOM 1247 C C . ARG B 1 77 ? 1.788 7.773 -5.082 1 97.25 77 ARG B C 1
ATOM 1249 O O . ARG B 1 77 ? 2.889 7.305 -5.387 1 97.25 77 ARG B O 1
ATOM 1256 N N . GLY B 1 78 ? 1.434 8.086 -3.861 1 96.88 78 GLY B N 1
ATOM 1257 C CA . GLY B 1 78 ? 2.344 7.891 -2.744 1 96.88 78 GLY B CA 1
ATOM 1258 C C . GLY B 1 78 ? 1.717 7.137 -1.589 1 96.88 78 GLY B C 1
ATOM 1259 O O . GLY B 1 78 ? 0.507 6.898 -1.579 1 96.88 78 GLY B O 1
ATOM 1260 N N . LEU B 1 79 ? 2.619 6.684 -0.601 1 95.94 79 LEU B N 1
ATOM 1261 C CA . LEU B 1 79 ? 2.213 5.973 0.608 1 95.94 79 LEU B CA 1
ATOM 1262 C C . LEU B 1 79 ? 2.98 6.484 1.822 1 95.94 79 LEU B C 1
ATOM 1264 O O . LEU B 1 79 ? 4.184 6.75 1.736 1 95.94 79 LEU B O 1
ATOM 1268 N N . ILE B 1 80 ? 2.297 6.609 2.904 1 94.94 80 ILE B N 1
ATOM 1269 C CA . ILE B 1 80 ? 2.943 6.953 4.168 1 94.94 80 ILE B CA 1
ATOM 1270 C C . ILE B 1 80 ? 2.355 6.109 5.293 1 94.94 80 ILE B C 1
ATOM 1272 O O . ILE B 1 80 ? 1.134 6.02 5.441 1 94.94 80 ILE B O 1
ATOM 1276 N N . PRO B 1 81 ? 3.238 5.434 6.086 1 93.88 81 PRO B N 1
ATOM 1277 C CA . PRO B 1 81 ? 2.734 4.676 7.234 1 93.88 81 PRO B CA 1
ATOM 1278 C C . PRO B 1 81 ? 2.055 5.562 8.273 1 93.88 81 PRO B C 1
ATOM 1280 O O . PRO B 1 81 ? 2.551 6.652 8.586 1 93.88 81 PRO B O 1
ATOM 1283 N N . LEU B 1 82 ? 0.936 5.113 8.781 1 94.81 82 LEU B N 1
ATOM 1284 C CA . LEU B 1 82 ? 0.217 5.801 9.844 1 94.81 82 LEU B CA 1
ATOM 1285 C C . LEU B 1 82 ? 0.526 5.18 11.203 1 94.81 82 LEU B C 1
ATOM 1287 O O . LEU B 1 82 ? -0.338 4.543 11.812 1 94.81 82 LEU B O 1
ATOM 1291 N N . THR B 1 83 ? 1.743 5.484 11.672 1 94.12 83 THR B N 1
ATOM 1292 C CA . THR B 1 83 ? 2.188 4.906 12.938 1 94.12 83 THR B CA 1
ATOM 1293 C C . THR B 1 83 ? 1.618 5.688 14.117 1 94.12 83 THR B C 1
ATOM 1295 O O . THR B 1 83 ? 0.989 6.73 13.93 1 94.12 83 THR B O 1
ATOM 1298 N N . ASN B 1 84 ? 1.929 5.18 15.305 1 94.25 84 ASN B N 1
ATOM 1299 C CA . ASN B 1 84 ? 1.449 5.836 16.516 1 94.25 84 ASN B CA 1
ATOM 1300 C C . ASN B 1 84 ? 2.156 7.172 16.75 1 94.25 84 ASN B C 1
ATOM 1302 O O . ASN B 1 84 ? 1.721 7.977 17.578 1 94.25 84 ASN B O 1
ATOM 1306 N N . LEU B 1 85 ? 3.141 7.43 15.984 1 92.88 85 LEU B N 1
ATOM 1307 C CA . LEU B 1 85 ? 3.822 8.719 16.031 1 92.88 85 LEU B CA 1
ATOM 1308 C C . LEU B 1 85 ? 2.852 9.859 15.75 1 92.88 85 LEU B C 1
ATOM 1310 O O . LEU B 1 85 ? 2.996 10.953 16.297 1 92.88 85 LEU B O 1
ATOM 1314 N N . PHE B 1 86 ? 1.798 9.531 15.07 1 95.88 86 PHE B N 1
ATOM 1315 C CA . PHE B 1 86 ? 0.899 10.57 14.586 1 95.88 86 PHE B CA 1
ATOM 1316 C C . PHE B 1 86 ? -0.367 10.633 15.43 1 95.88 86 PHE B C 1
ATOM 1318 O O . PHE B 1 86 ? -1.292 11.383 15.117 1 95.88 86 PHE B O 1
ATOM 1325 N N . ARG B 1 87 ? -0.386 9.891 16.484 1 96.62 87 ARG B N 1
ATOM 1326 C CA . ARG B 1 87 ? -1.579 9.852 17.312 1 96.62 87 ARG B CA 1
ATOM 1327 C C . ARG B 1 87 ? -1.743 11.156 18.094 1 96.62 87 ARG B C 1
ATOM 1329 O O . ARG B 1 87 ? -0.967 11.438 19.016 1 96.62 87 ARG B O 1
ATOM 1336 N N . GLY B 1 88 ? -2.773 11.945 17.766 1 95.31 88 GLY B N 1
ATOM 1337 C CA . GLY B 1 88 ? -3.055 13.195 18.438 1 95.31 88 GLY B CA 1
ATOM 1338 C C . GLY B 1 88 ? -3.967 13.031 19.641 1 95.31 88 GLY B C 1
ATOM 1339 O O . GLY B 1 88 ? -4.168 11.914 20.125 1 95.31 88 GLY B O 1
ATOM 1340 N N . ALA B 1 89 ? -4.512 14.188 20.062 1 93.62 89 ALA B N 1
ATOM 1341 C CA . ALA B 1 89 ? -5.336 14.227 21.266 1 93.62 89 ALA B CA 1
ATOM 1342 C C . ALA B 1 89 ? -6.645 13.469 21.062 1 93.62 89 ALA B C 1
ATOM 1344 O O . ALA B 1 89 ? -7.199 12.914 22.016 1 93.62 89 ALA B O 1
ATOM 1345 N N . THR B 1 90 ? -7.078 13.305 19.844 1 94.31 90 THR B N 1
ATOM 1346 C CA . THR B 1 90 ? -8.328 12.617 19.531 1 94.31 90 THR B CA 1
ATOM 1347 C C . THR B 1 90 ? -8.078 11.133 19.281 1 94.31 90 THR B C 1
ATOM 1349 O O . THR B 1 90 ? -9.023 10.375 19.016 1 94.31 90 THR B O 1
ATOM 1352 N N . GLY B 1 91 ? -6.855 10.734 19.266 1 96.38 91 GLY B N 1
ATOM 1353 C CA . GLY B 1 91 ? -6.5 9.352 18.969 1 96.38 91 GLY B CA 1
ATOM 1354 C C . GLY B 1 91 ? -6.262 9.094 17.5 1 96.38 91 GLY B C 1
ATOM 1355 O O . GLY B 1 91 ? -6.023 7.953 17.094 1 96.38 91 GLY B O 1
ATOM 1356 N N . ARG B 1 92 ? -6.324 10.219 16.719 1 97.56 92 ARG B N 1
ATOM 1357 C CA . ARG B 1 92 ? -6.195 10.102 15.273 1 97.56 92 ARG B CA 1
ATOM 1358 C C . ARG B 1 92 ? -5.086 11.008 14.742 1 97.56 92 ARG B C 1
ATOM 1360 O O . ARG B 1 92 ? -4.699 11.969 15.406 1 97.56 92 ARG B O 1
ATOM 1367 N N . ALA B 1 93 ? -4.527 10.609 13.633 1 97.38 93 ALA B N 1
ATOM 1368 C CA . ALA B 1 93 ? -3.588 11.484 12.938 1 97.38 93 ALA B CA 1
ATOM 1369 C C . ALA B 1 93 ? -4.309 12.672 12.297 1 97.38 93 ALA B C 1
ATOM 1371 O O . ALA B 1 93 ? -5.398 12.516 11.742 1 97.38 93 ALA B O 1
ATOM 1372 N N . ALA B 1 94 ? -3.693 13.812 12.383 1 97.88 94 ALA B N 1
ATOM 1373 C CA . ALA B 1 94 ? -4.148 15 11.664 1 97.88 94 ALA B CA 1
ATOM 1374 C C . ALA B 1 94 ? -3.367 15.188 10.367 1 97.88 94 ALA B C 1
ATOM 1376 O O . ALA B 1 94 ? -2.135 15.242 10.383 1 97.88 94 ALA B O 1
ATOM 1377 N N . ILE B 1 95 ? -4.086 15.289 9.234 1 97.75 95 ILE B N 1
ATOM 1378 C CA . ILE B 1 95 ? -3.488 15.375 7.902 1 97.75 95 ILE B CA 1
ATOM 1379 C C . ILE B 1 95 ? -3.918 16.672 7.227 1 97.75 95 ILE B C 1
ATOM 1381 O O . ILE B 1 95 ? -5.109 17 7.188 1 97.75 95 ILE B O 1
ATOM 1385 N N . THR B 1 96 ? -2.986 17.391 6.715 1 98.12 96 THR B N 1
ATOM 1386 C CA . THR B 1 96 ? -3.275 18.594 5.941 1 98.12 96 THR B CA 1
ATOM 1387 C C . THR B 1 96 ? -2.607 18.531 4.57 1 98.12 96 THR B C 1
ATOM 1389 O O . THR B 1 96 ? -1.679 17.75 4.363 1 98.12 96 THR B O 1
ATOM 1392 N N . TYR B 1 97 ? -3.121 19.328 3.678 1 97.81 97 TYR B N 1
ATOM 1393 C CA . TYR B 1 97 ? -2.67 19.359 2.291 1 97.81 97 TYR B CA 1
ATOM 1394 C C . TYR B 1 97 ? -2.375 20.781 1.838 1 97.81 97 TYR B C 1
ATOM 1396 O O . TYR B 1 97 ? -3.029 21.734 2.281 1 97.81 97 TYR B O 1
ATOM 1404 N N . ASP B 1 98 ? -1.446 20.969 0.966 1 97.94 98 ASP B N 1
ATOM 1405 C CA . ASP B 1 98 ? -1.188 22.281 0.404 1 97.94 98 ASP B CA 1
ATOM 1406 C C . ASP B 1 98 ? -2.232 22.656 -0.65 1 97.94 98 ASP B C 1
ATOM 1408 O O . ASP B 1 98 ? -2.379 23.812 -1.012 1 97.94 98 ASP B O 1
ATOM 1412 N N . GLY B 1 99 ? -2.953 21.672 -1.213 1 97.19 99 GLY B N 1
ATOM 1413 C CA . GLY B 1 99 ? -4.047 21.734 -2.17 1 97.19 99 GLY B CA 1
ATOM 1414 C C . GLY B 1 99 ? -4.805 20.438 -2.307 1 97.19 99 GLY B C 1
ATOM 1415 O O . GLY B 1 99 ? -4.242 19.359 -2.086 1 97.19 99 GLY B O 1
ATOM 1416 N N . VAL B 1 100 ? -6.055 20.562 -2.723 1 96.31 100 VAL B N 1
ATOM 1417 C CA . VAL B 1 100 ? -6.832 19.328 -2.678 1 96.31 100 VAL B CA 1
ATOM 1418 C C . VAL B 1 100 ? -7.453 19.062 -4.047 1 96.31 100 VAL B C 1
ATOM 1420 O O . VAL B 1 100 ? -8.039 18 -4.27 1 96.31 100 VAL B O 1
ATOM 1423 N N . THR B 1 101 ? -7.277 19.969 -4.949 1 94.62 101 THR B N 1
ATOM 1424 C CA . THR B 1 101 ? -7.848 19.734 -6.273 1 94.62 101 THR B CA 1
ATOM 1425 C C . THR B 1 101 ? -7.254 18.484 -6.914 1 94.62 101 THR B C 1
ATOM 1427 O O . THR B 1 101 ? -6.031 18.375 -7.047 1 94.62 101 THR B O 1
ATOM 1430 N N . SER B 1 102 ? -8.078 17.531 -7.316 1 96.81 102 SER B N 1
ATOM 1431 C CA . SER B 1 102 ? -7.715 16.266 -7.953 1 96.81 102 SER B CA 1
ATOM 1432 C C . SER B 1 102 ? -6.773 15.453 -7.07 1 96.81 102 SER B C 1
ATOM 1434 O O . SER B 1 102 ? -5.949 14.688 -7.574 1 96.81 102 SER B O 1
ATOM 1436 N N . THR B 1 103 ? -6.719 15.758 -5.824 1 97.5 103 THR B N 1
ATOM 1437 C CA . THR B 1 103 ? -5.992 14.961 -4.848 1 97.5 103 THR B CA 1
ATOM 1438 C C . THR B 1 103 ? -6.938 14.023 -4.094 1 97.5 103 THR B C 1
ATOM 1440 O O . THR B 1 103 ? -7.914 14.477 -3.496 1 97.5 103 THR B O 1
ATOM 1443 N N . THR B 1 104 ? -6.719 12.703 -4.188 1 98.19 104 THR B N 1
ATOM 1444 C CA . THR B 1 104 ? -7.555 11.734 -3.492 1 98.19 104 THR B CA 1
ATOM 1445 C C . THR B 1 104 ? -6.73 10.906 -2.514 1 98.19 104 THR B C 1
ATOM 1447 O O . THR B 1 104 ? -5.512 10.773 -2.674 1 98.19 104 THR B O 1
ATOM 1450 N N . VAL B 1 105 ? -7.43 10.453 -1.417 1 98.31 105 VAL B N 1
ATOM 1451 C CA . VAL B 1 105 ? -6.719 9.766 -0.343 1 98.31 105 VAL B CA 1
ATOM 1452 C C . VAL B 1 105 ? -7.551 8.594 0.158 1 98.31 105 VAL B C 1
ATOM 1454 O O . VAL B 1 105 ? -8.773 8.586 0.014 1 98.31 105 VAL B O 1
ATOM 1457 N N . ALA B 1 106 ? -6.891 7.559 0.692 1 97.5 106 ALA B N 1
ATOM 1458 C CA . ALA B 1 106 ? -7.508 6.406 1.344 1 97.5 106 ALA B CA 1
ATOM 1459 C C . ALA B 1 106 ? -6.641 5.895 2.49 1 97.5 106 ALA B C 1
ATOM 1461 O O . ALA B 1 106 ? -5.414 6.043 2.463 1 97.5 106 ALA B O 1
ATOM 1462 N N . VAL B 1 107 ? -7.293 5.438 3.488 1 97.19 107 VAL B N 1
ATOM 1463 C CA . VAL B 1 107 ? -6.598 4.695 4.531 1 97.19 107 VAL B CA 1
ATOM 1464 C C . VAL B 1 107 ? -6.695 3.195 4.25 1 97.19 107 VAL B C 1
ATOM 1466 O O . VAL B 1 107 ? -7.793 2.66 4.078 1 97.19 107 VAL B O 1
ATOM 1469 N N . LEU B 1 108 ? -5.543 2.586 4.188 1 93.88 108 LEU B N 1
ATOM 1470 C CA . LEU B 1 108 ? -5.473 1.152 3.926 1 93.88 108 LEU B CA 1
ATOM 1471 C C . LEU B 1 108 ? -4.98 0.399 5.156 1 93.88 108 LEU B C 1
ATOM 1473 O O . LEU B 1 108 ? -4.066 0.859 5.848 1 93.88 108 LEU B O 1
ATOM 1477 N N . LYS B 1 109 ? -5.648 -0.679 5.488 1 89.25 109 LYS B N 1
ATOM 1478 C CA . LYS B 1 109 ? -5.141 -1.632 6.469 1 89.25 109 LYS B CA 1
ATOM 1479 C C . LYS B 1 109 ? -4.652 -2.91 5.793 1 89.25 109 LYS B C 1
ATOM 1481 O O . LYS B 1 109 ? -5.426 -3.598 5.121 1 89.25 109 LYS B O 1
ATOM 1486 N N . LEU B 1 110 ? -3.406 -3.047 6 1 75.5 110 LEU B N 1
ATOM 1487 C CA . LEU B 1 110 ? -2.766 -4.164 5.312 1 75.5 110 LEU B CA 1
ATOM 1488 C C . LEU B 1 110 ? -2.572 -5.344 6.258 1 75.5 110 LEU B C 1
ATOM 1490 O O . LEU B 1 110 ? -1.975 -5.199 7.328 1 75.5 110 LEU B O 1
ATOM 1494 N N . GLY B 1 111 ? -3.131 -6.449 6.09 1 67.12 111 GLY B N 1
ATOM 1495 C CA . GLY B 1 111 ? -2.99 -7.676 6.859 1 67.12 111 GLY B CA 1
ATOM 1496 C C . GLY B 1 111 ? -4.254 -8.055 7.605 1 67.12 111 GLY B C 1
ATOM 1497 O O . GLY B 1 111 ? -4.66 -7.371 8.547 1 67.12 111 GLY B O 1
ATOM 1498 N N . ALA B 1 112 ? -5.426 -8.359 7.023 1 50.09 112 ALA B N 1
ATOM 1499 C CA . ALA B 1 112 ? -6.305 -9.07 7.945 1 50.09 112 ALA B CA 1
ATOM 1500 C C . ALA B 1 112 ? -5.922 -10.547 8.039 1 50.09 112 ALA B C 1
ATOM 1502 O O . ALA B 1 112 ? -5.316 -11.094 7.109 1 50.09 112 ALA B O 1
#

pLDDT: mean 93.99, std 6.33, range [50.09, 98.38]

Radius of gyration: 17.93 Å; Cα contacts (8 Å, |Δi|>4): 654; chains: 2; bounding box: 26×56×48 Å

Foldseek 3Di:
DAEADEDEADPVVGDPDPVVQWDFADQVWYWYAAAPQKKKKKFAQDQAKKKKWKAFDDADVPHGDDIDIDIAGHGGMDMDHRHCRQQDPVNIITMHMPDGVRMIMHMYGYDD/DAEADEDEADPVVGDPDPVVQWDFADQVWYWYAAAPQKKKKKFAQDQAKKKKWKAFDDADVPHGDDIDIDIAGHGGMDMDHRHCRQQDPVRIITMHMPDGVRMIMHMYGYDD